Protein AF-A0A643CXE5-F1 (afdb_monomer_lite)

Structure (mmCIF, N/CA/C/O backbone):
data_AF-A0A643CXE5-F1
#
_entry.id   AF-A0A643CXE5-F1
#
loop_
_atom_site.group_PDB
_atom_site.id
_atom_site.type_symbol
_atom_site.label_atom_id
_atom_site.label_alt_id
_atom_site.label_comp_id
_atom_site.label_asym_id
_atom_site.label_entity_id
_atom_site.label_seq_id
_atom_site.pdbx_PDB_ins_code
_atom_site.Cartn_x
_atom_site.Cartn_y
_atom_site.Cartn_z
_atom_site.occupancy
_atom_site.B_iso_or_equiv
_atom_site.auth_seq_id
_atom_site.auth_comp_id
_atom_site.auth_asym_id
_atom_site.auth_atom_id
_atom_site.pdbx_PDB_model_num
ATOM 1 N N . MET A 1 1 ? -1.180 -10.061 6.271 1.00 93.94 1 MET A N 1
ATOM 2 C CA . MET A 1 1 ? -0.755 -9.072 5.258 1.00 93.94 1 MET A CA 1
ATOM 3 C C . MET A 1 1 ? -1.050 -9.660 3.895 1.00 93.94 1 MET A C 1
ATOM 5 O O . MET A 1 1 ? -0.757 -10.832 3.702 1.00 93.94 1 MET A O 1
ATOM 9 N N . GLY A 1 2 ? -1.660 -8.886 3.005 1.00 96.44 2 GLY A N 1
ATOM 10 C CA . GLY A 1 2 ? -1.848 -9.240 1.601 1.00 96.44 2 GLY A CA 1
ATOM 11 C C . GLY A 1 2 ? -1.210 -8.179 0.710 1.00 96.44 2 GLY A C 1
ATOM 12 O O . GLY A 1 2 ? -1.144 -7.013 1.098 1.00 96.44 2 GLY A O 1
ATOM 13 N N . HIS A 1 3 ? -0.755 -8.594 -0.467 1.00 95.06 3 HIS A N 1
ATOM 14 C CA . HIS A 1 3 ? -0.225 -7.722 -1.512 1.00 95.06 3 HIS A CA 1
ATOM 15 C C . HIS A 1 3 ? -0.962 -8.002 -2.823 1.00 95.06 3 HIS A C 1
ATOM 17 O O . HIS A 1 3 ? -1.244 -9.172 -3.114 1.00 95.06 3 HIS A O 1
ATOM 23 N N . SER A 1 4 ? -1.271 -6.957 -3.595 1.00 93.00 4 SER A N 1
ATOM 24 C CA . SER A 1 4 ? -1.989 -7.065 -4.870 1.00 93.00 4 SER A CA 1
ATOM 25 C C . SER A 1 4 ? -3.253 -7.931 -4.727 1.00 93.00 4 SER A C 1
ATOM 27 O O . SER A 1 4 ? -3.995 -7.768 -3.763 1.00 93.00 4 SER A O 1
ATOM 29 N N . GLN A 1 5 ? -3.520 -8.898 -5.609 1.00 92.88 5 GLN A N 1
ATOM 30 C CA . GLN A 1 5 ? -4.697 -9.779 -5.514 1.00 92.88 5 GLN A CA 1
ATOM 31 C C . GLN A 1 5 ? -4.807 -10.537 -4.172 1.00 92.88 5 GLN A C 1
ATOM 33 O O . GLN A 1 5 ? -5.913 -10.848 -3.723 1.00 92.88 5 GLN A O 1
ATOM 38 N N . GLY A 1 6 ? -3.692 -10.775 -3.474 1.00 97.00 6 GLY A N 1
ATOM 39 C CA . GLY A 1 6 ? -3.697 -11.372 -2.138 1.00 97.00 6 GLY A CA 1
ATOM 40 C C . GLY A 1 6 ? -4.454 -10.539 -1.094 1.00 97.00 6 GLY A C 1
ATOM 41 O O . GLY A 1 6 ? -4.900 -11.085 -0.085 1.00 97.00 6 GLY A O 1
ATOM 42 N N . THR A 1 7 ? -4.659 -9.237 -1.325 1.00 98.06 7 THR A N 1
ATOM 43 C CA . THR A 1 7 ? -5.509 -8.398 -0.467 1.00 98.06 7 THR A CA 1
ATOM 44 C C . THR A 1 7 ? -6.979 -8.799 -0.551 1.00 98.06 7 THR A C 1
ATOM 46 O O . THR A 1 7 ? -7.654 -8.817 0.477 1.00 98.06 7 THR A O 1
ATOM 49 N N . LEU A 1 8 ? -7.466 -9.186 -1.735 1.00 97.31 8 LEU A N 1
ATOM 50 C CA . LEU A 1 8 ? -8.841 -9.653 -1.934 1.00 97.31 8 LEU A CA 1
ATOM 51 C C . LEU A 1 8 ? -9.072 -10.970 -1.196 1.00 97.31 8 LEU A C 1
ATOM 53 O O . LEU A 1 8 ? -10.083 -11.125 -0.517 1.00 97.31 8 LEU A O 1
ATOM 57 N N . ILE A 1 9 ? -8.098 -11.883 -1.260 1.00 98.06 9 ILE A N 1
ATOM 58 C CA . ILE A 1 9 ? -8.121 -13.144 -0.508 1.00 98.06 9 ILE A CA 1
ATOM 59 C C . ILE A 1 9 ? -8.147 -12.861 0.998 1.00 98.06 9 ILE A C 1
ATOM 61 O O . ILE A 1 9 ? -8.932 -13.462 1.729 1.00 98.06 9 ILE A O 1
ATOM 65 N N . ALA A 1 10 ? -7.328 -11.919 1.473 1.00 98.12 10 ALA A N 1
ATOM 66 C CA . ALA A 1 10 ? -7.279 -11.569 2.888 1.00 98.12 10 ALA A CA 1
ATOM 67 C C . ALA A 1 10 ? -8.594 -10.942 3.391 1.00 98.12 10 ALA A C 1
ATOM 69 O O . ALA A 1 10 ? -9.028 -11.268 4.497 1.00 98.12 10 ALA A O 1
ATOM 70 N N . LEU A 1 11 ? -9.237 -10.091 2.580 1.00 98.31 11 LEU A N 1
ATOM 71 C CA . LEU A 1 11 ? -10.559 -9.516 2.857 1.00 98.31 11 LEU A CA 1
ATOM 72 C C . LEU A 1 11 ? -11.654 -10.591 2.860 1.00 98.31 11 LEU A C 1
ATOM 74 O O . LEU A 1 11 ? -12.435 -10.662 3.808 1.00 98.31 11 LEU A O 1
ATOM 78 N N . LEU A 1 12 ? -11.670 -11.472 1.854 1.00 97.94 12 LEU A N 1
ATOM 79 C CA . LEU A 1 12 ? -12.605 -12.597 1.778 1.00 97.94 12 LEU A CA 1
ATOM 80 C C . LEU A 1 12 ? -12.474 -13.517 2.996 1.00 97.94 12 LEU A C 1
ATOM 82 O O . LEU A 1 12 ? -13.480 -13.923 3.568 1.00 97.94 12 LEU A O 1
ATOM 86 N N . ALA A 1 13 ? -11.248 -13.805 3.436 1.00 98.19 13 ALA A N 1
ATOM 87 C CA . ALA A 1 13 ? -11.020 -14.601 4.636 1.00 98.19 13 ALA A CA 1
ATOM 88 C C . ALA A 1 13 ? -11.674 -13.975 5.880 1.00 98.19 13 ALA A C 1
ATOM 90 O O . ALA A 1 13 ? -12.228 -14.711 6.692 1.00 98.19 13 ALA A O 1
ATOM 91 N N . GLN A 1 14 ? -11.678 -12.641 6.015 1.00 97.75 14 GLN A N 1
ATOM 92 C CA . GLN A 1 14 ? -12.370 -11.981 7.130 1.00 97.75 14 GLN A CA 1
ATOM 93 C C . GLN A 1 14 ? -13.886 -12.131 7.011 1.00 97.75 14 GLN A C 1
ATOM 95 O O . GLN A 1 14 ? -14.535 -12.486 7.987 1.00 97.75 14 GLN A O 1
ATOM 100 N N . ALA A 1 15 ? -14.444 -11.945 5.812 1.00 97.31 15 ALA A N 1
ATOM 101 C CA . ALA A 1 15 ? -15.873 -12.142 5.579 1.00 97.31 15 ALA A CA 1
ATOM 102 C C . ALA A 1 15 ? -16.322 -13.583 5.902 1.00 97.31 15 ALA A C 1
ATOM 104 O O . ALA A 1 15 ? -17.362 -13.779 6.523 1.00 97.31 15 ALA A O 1
ATOM 105 N N . LEU A 1 16 ? -15.512 -14.592 5.561 1.00 98.19 16 LEU A N 1
ATOM 106 C CA . LEU A 1 16 ? -15.782 -15.993 5.909 1.00 98.19 16 LEU A CA 1
ATOM 107 C C . LEU A 1 16 ? -15.700 -16.262 7.419 1.00 98.19 16 LEU A C 1
ATOM 109 O O . LEU A 1 16 ? -16.435 -17.104 7.930 1.00 98.19 16 LEU A O 1
ATOM 113 N N . LEU A 1 17 ? -14.800 -15.584 8.138 1.00 96.88 17 LEU A N 1
ATOM 114 C CA . LEU A 1 17 ? -14.736 -15.669 9.599 1.00 96.88 17 LEU A CA 1
ATOM 115 C C . LEU A 1 17 ? -15.984 -15.041 10.225 1.00 96.88 17 LEU A C 1
ATOM 117 O O . LEU A 1 17 ? -16.596 -15.665 11.089 1.00 96.88 17 LEU A O 1
ATOM 121 N N . MET A 1 18 ? -16.409 -13.874 9.731 1.00 96.06 18 MET A N 1
ATOM 122 C CA . MET A 1 18 ? -17.643 -13.209 10.161 1.00 96.06 18 MET A CA 1
ATOM 123 C C . MET A 1 18 ? -18.872 -14.105 9.971 1.00 96.06 18 MET A C 1
ATOM 125 O O . MET A 1 18 ? -19.643 -14.275 10.910 1.00 96.06 18 MET A O 1
ATOM 129 N N . ASP A 1 19 ? -19.019 -14.722 8.795 1.00 96.94 19 ASP A N 1
ATOM 130 C CA . ASP A 1 19 ? -20.128 -15.636 8.476 1.00 96.94 19 ASP A CA 1
ATOM 131 C C . ASP A 1 19 ? -20.190 -16.838 9.435 1.00 96.94 19 ASP A C 1
ATOM 133 O O . ASP A 1 19 ? -21.256 -17.258 9.880 1.00 96.94 19 ASP A O 1
ATOM 137 N N . LYS A 1 20 ? -19.024 -17.343 9.854 1.00 97.31 20 LYS A N 1
ATOM 138 C CA . LYS A 1 20 ? -18.911 -18.449 10.817 1.00 97.31 20 LYS A CA 1
ATOM 139 C C . LYS A 1 20 ? -19.010 -18.017 12.284 1.00 97.31 20 LYS A C 1
ATOM 141 O O . LYS A 1 20 ? -18.829 -18.861 13.163 1.00 97.31 20 LYS A O 1
ATOM 146 N N . GLY A 1 21 ? -19.213 -16.730 12.573 1.00 95.44 21 GLY A N 1
ATOM 147 C CA . GLY A 1 21 ? -19.137 -16.193 13.937 1.00 95.44 21 GLY A CA 1
ATOM 148 C C . GLY A 1 21 ? -17.756 -16.375 14.581 1.00 95.44 21 GLY A C 1
ATOM 149 O O . GLY A 1 21 ? -17.636 -16.449 15.803 1.00 95.44 21 GLY A O 1
ATOM 150 N N . GLN A 1 22 ? -16.711 -16.505 13.762 1.00 95.12 22 GLN A N 1
ATOM 151 C CA . GLN A 1 22 ? -15.330 -16.655 14.195 1.00 95.12 22 GLN A CA 1
ATOM 152 C C . GLN A 1 22 ? -14.631 -15.300 14.265 1.00 95.12 22 GLN A C 1
ATOM 154 O O . GLN A 1 22 ? -14.981 -14.333 13.592 1.00 95.12 22 GLN A O 1
ATOM 159 N N . ARG A 1 23 ? -13.596 -15.246 15.100 1.00 93.25 23 ARG A N 1
ATOM 160 C CA . ARG A 1 23 ? -12.779 -14.052 15.293 1.00 93.25 23 ARG A CA 1
ATOM 161 C C . ARG A 1 23 ? -12.028 -13.701 14.004 1.00 93.25 23 ARG A C 1
ATOM 163 O O . ARG A 1 23 ? -11.328 -14.553 13.459 1.00 93.25 23 ARG A O 1
ATOM 170 N N . CYS A 1 24 ? -12.114 -12.443 13.578 1.00 95.94 24 CYS A N 1
ATOM 171 C CA . CYS A 1 24 ? -11.266 -11.889 12.523 1.00 95.94 24 CYS A CA 1
ATOM 172 C C . CYS A 1 24 ? -9.790 -11.798 12.953 1.00 95.94 24 CYS A C 1
ATOM 174 O O . CYS A 1 24 ? -9.444 -11.913 14.131 1.00 95.94 24 CYS A O 1
ATOM 176 N N . ALA A 1 25 ? -8.905 -11.569 11.985 1.00 94.88 25 ALA A N 1
ATOM 177 C CA . ALA A 1 25 ? -7.508 -11.255 12.257 1.00 94.88 25 ALA A CA 1
ATOM 178 C C . ALA A 1 25 ? -7.388 -9.981 13.108 1.00 94.88 25 ALA A C 1
ATOM 180 O O . ALA A 1 25 ? -8.133 -9.030 12.906 1.00 94.88 25 ALA A O 1
ATOM 181 N N . ASP A 1 26 ? -6.402 -9.930 14.007 1.00 93.75 26 ASP A N 1
ATOM 182 C CA . ASP A 1 26 ? -6.210 -8.759 14.874 1.00 93.75 26 ASP A CA 1
ATOM 183 C C . ASP A 1 26 ? -5.669 -7.538 14.127 1.00 93.75 26 ASP A C 1
ATOM 185 O O . ASP A 1 26 ? -5.868 -6.405 14.553 1.00 93.75 26 ASP A O 1
ATOM 189 N N . THR A 1 27 ? -4.980 -7.751 13.011 1.00 96.25 27 THR A N 1
ATOM 190 C CA . THR A 1 27 ? -4.494 -6.680 12.144 1.00 96.25 27 THR A CA 1
ATOM 191 C C . THR A 1 27 ? -4.589 -7.133 10.703 1.00 96.25 27 THR A C 1
ATOM 193 O O . THR A 1 27 ? -4.143 -8.230 10.352 1.00 96.25 27 THR A O 1
ATOM 196 N N . LEU A 1 28 ? -5.084 -6.250 9.843 1.00 97.50 28 LEU A N 1
ATOM 197 C CA . LEU A 1 28 ? -5.046 -6.444 8.402 1.00 97.50 28 LEU A CA 1
ATOM 198 C C . LEU A 1 28 ? -4.136 -5.391 7.769 1.00 97.50 28 LEU A C 1
ATOM 200 O O . LEU A 1 28 ? -4.222 -4.210 8.079 1.00 97.50 28 LEU A O 1
ATOM 204 N N . ILE A 1 29 ? -3.245 -5.826 6.882 1.00 98.38 29 ILE A N 1
ATOM 205 C CA . ILE A 1 29 ? -2.363 -4.940 6.115 1.00 98.38 29 ILE A CA 1
ATOM 206 C C . ILE A 1 29 ? -2.577 -5.274 4.649 1.00 98.38 29 ILE A C 1
ATOM 208 O O . ILE A 1 29 ? -2.355 -6.423 4.253 1.00 98.38 29 ILE A O 1
ATOM 212 N N . LEU A 1 30 ? -3.024 -4.284 3.889 1.00 98.44 30 LEU A N 1
ATOM 213 C CA . LEU A 1 30 ? -3.306 -4.358 2.467 1.00 98.44 30 LEU A CA 1
ATOM 214 C C . LEU A 1 30 ? -2.282 -3.487 1.744 1.00 98.44 30 LEU A C 1
ATOM 216 O O . LEU A 1 30 ? -2.224 -2.282 1.980 1.00 98.44 30 LEU A O 1
ATOM 220 N N . VAL A 1 31 ? -1.467 -4.094 0.894 1.00 97.44 31 VAL A N 1
ATOM 221 C CA . VAL A 1 31 ? -0.459 -3.386 0.100 1.00 97.44 31 VAL A CA 1
ATOM 222 C C . VAL A 1 31 ? -0.867 -3.465 -1.361 1.00 97.44 31 VAL A C 1
ATOM 224 O O . VAL A 1 31 ? -1.178 -4.556 -1.840 1.00 97.44 31 VAL A O 1
ATOM 227 N N . ASP A 1 32 ? -0.930 -2.317 -2.032 1.00 94.56 32 ASP A N 1
ATOM 228 C CA . ASP A 1 32 ? -1.209 -2.218 -3.471 1.00 94.56 32 ASP A CA 1
ATOM 229 C C . ASP A 1 32 ? -2.487 -2.976 -3.887 1.00 94.56 32 ASP A C 1
ATOM 231 O O . ASP A 1 32 ? -2.566 -3.701 -4.875 1.00 94.56 32 ASP A O 1
ATOM 235 N N . SER A 1 33 ? -3.527 -2.827 -3.061 1.00 96.56 33 SER A N 1
ATOM 236 C CA . SER A 1 33 ? -4.799 -3.536 -3.204 1.00 96.56 33 SER A CA 1
ATOM 237 C C . SER A 1 33 ? -5.577 -3.131 -4.471 1.00 96.56 33 SER A C 1
ATOM 239 O O . SER A 1 33 ? -5.915 -1.952 -4.613 1.00 96.56 33 SER A O 1
ATOM 241 N N . PRO A 1 34 ? -6.006 -4.081 -5.328 1.00 95.44 34 PRO A N 1
ATOM 242 C CA . PRO A 1 34 ? -6.939 -3.806 -6.422 1.00 95.44 34 PRO A CA 1
ATOM 243 C C . PRO A 1 34 ? -8.381 -3.569 -5.956 1.00 95.44 34 PRO A C 1
ATOM 245 O O . PRO A 1 34 ? -9.239 -3.256 -6.773 1.00 95.44 34 PRO A O 1
ATOM 248 N N . TYR A 1 35 ? -8.681 -3.730 -4.663 1.00 96.31 35 TYR A N 1
ATOM 249 C CA . TYR A 1 35 ? -10.017 -3.460 -4.135 1.00 96.31 35 TYR A CA 1
ATOM 250 C C . TYR A 1 35 ? -10.407 -2.004 -4.390 1.00 96.31 35 TYR A C 1
ATOM 252 O O . TYR A 1 35 ? -9.625 -1.111 -4.073 1.00 96.31 35 TYR A O 1
ATOM 260 N N . SER A 1 36 ? -11.611 -1.749 -4.897 1.00 95.75 36 SER A N 1
ATOM 261 C CA . SER A 1 36 ? -12.099 -0.387 -5.119 1.00 95.75 36 SER A CA 1
ATOM 262 C C . SER A 1 36 ? -13.328 -0.073 -4.289 1.00 95.75 36 SER A C 1
ATOM 264 O O . SER A 1 36 ? -14.192 -0.919 -4.069 1.00 95.75 36 SER A O 1
ATOM 266 N N . VAL A 1 37 ? -13.411 1.179 -3.852 1.00 96.38 37 VAL A N 1
ATOM 267 C CA . VAL A 1 37 ? -14.565 1.743 -3.138 1.00 96.38 37 VAL A CA 1
ATOM 268 C C . VAL A 1 37 ? -15.403 2.658 -4.034 1.00 96.38 37 VAL A C 1
ATOM 270 O O . VAL A 1 37 ? -16.330 3.302 -3.552 1.00 96.38 37 VAL A O 1
ATOM 273 N N . LEU A 1 38 ? -15.049 2.778 -5.318 1.00 94.69 38 LEU A N 1
ATOM 274 C CA . LEU A 1 38 ? -15.671 3.730 -6.230 1.00 94.69 38 LEU A CA 1
ATOM 275 C C . LEU A 1 38 ? -16.866 3.092 -6.957 1.00 94.69 38 LEU A C 1
ATOM 277 O O . LEU A 1 38 ? -16.670 2.098 -7.655 1.00 94.69 38 LEU A O 1
ATOM 281 N N . PRO A 1 39 ? -18.063 3.709 -6.918 1.00 90.88 39 PRO A N 1
ATOM 282 C CA . PRO A 1 39 ? -19.269 3.144 -7.530 1.00 90.88 39 PRO A CA 1
ATOM 283 C C . PRO A 1 39 ? -19.131 2.821 -9.020 1.00 90.88 39 PRO A C 1
ATOM 285 O O . PRO A 1 39 ? -19.731 1.870 -9.501 1.00 90.88 39 PRO A O 1
ATOM 288 N N . LYS A 1 40 ? -18.322 3.600 -9.756 1.00 90.12 40 LYS A N 1
ATOM 289 C CA . LYS A 1 40 ? -18.108 3.431 -11.203 1.00 90.12 40 LYS A CA 1
ATOM 290 C C . LYS A 1 40 ? -17.600 2.029 -11.570 1.00 90.12 40 LYS A C 1
ATOM 292 O O . LYS A 1 40 ? -17.934 1.537 -12.640 1.00 90.12 40 LYS A O 1
ATOM 297 N N . VAL A 1 41 ? -16.768 1.434 -10.716 1.00 89.56 41 VAL A N 1
ATOM 298 C CA . VAL A 1 41 ? -16.099 0.140 -10.954 1.00 89.56 41 VAL A CA 1
ATOM 299 C C . VAL A 1 41 ? -16.634 -0.966 -10.043 1.00 89.56 41 VAL A C 1
ATOM 301 O O . VAL A 1 41 ? -16.234 -2.123 -10.148 1.00 89.56 41 VAL A O 1
ATOM 304 N N . THR A 1 42 ? -17.554 -0.627 -9.138 1.00 88.62 42 THR A N 1
ATOM 305 C CA . THR A 1 42 ? -18.285 -1.605 -8.338 1.00 88.62 42 THR A CA 1
ATOM 306 C C . THR A 1 42 ? -19.234 -2.392 -9.253 1.00 88.62 42 THR A C 1
ATOM 308 O O . THR A 1 42 ? -20.003 -1.779 -9.996 1.00 88.62 42 THR A O 1
ATOM 311 N N . PRO A 1 43 ? -19.223 -3.740 -9.214 1.00 89.50 43 PRO A N 1
ATOM 312 C CA . PRO A 1 43 ? -20.173 -4.540 -9.979 1.00 89.50 43 PRO A CA 1
ATOM 313 C C . PRO A 1 43 ? -21.626 -4.178 -9.651 1.00 89.50 43 PRO A C 1
ATOM 315 O O . PRO A 1 43 ? -21.952 -3.821 -8.518 1.00 89.50 43 PRO A O 1
ATOM 318 N N . LYS A 1 44 ? -22.512 -4.288 -10.645 1.00 89.25 44 LYS A N 1
ATOM 319 C CA . LYS A 1 44 ? -23.939 -3.988 -10.479 1.00 89.25 44 LYS A CA 1
ATOM 320 C C . LYS A 1 44 ? -24.532 -4.806 -9.327 1.00 89.25 44 LYS A C 1
ATOM 322 O O . LYS A 1 44 ? -24.284 -6.001 -9.255 1.00 89.25 44 LYS A O 1
ATOM 327 N N . ASP A 1 45 ? -25.329 -4.165 -8.475 1.00 91.06 45 ASP A N 1
ATOM 328 C CA . ASP A 1 45 ? -25.982 -4.769 -7.301 1.00 91.06 45 ASP A CA 1
ATOM 329 C C . ASP A 1 45 ? -25.014 -5.164 -6.161 1.00 91.06 45 ASP A C 1
ATOM 331 O O . ASP A 1 45 ? -25.415 -5.814 -5.197 1.00 91.06 45 ASP A O 1
ATOM 335 N N . HIS A 1 46 ? -23.752 -4.721 -6.223 1.00 93.06 46 HIS A N 1
ATOM 336 C CA . HIS A 1 46 ? -22.785 -4.838 -5.131 1.00 93.06 46 HIS A CA 1
ATOM 337 C C . HIS A 1 46 ? -22.513 -3.485 -4.462 1.00 93.06 46 HIS A C 1
ATOM 339 O O . HIS A 1 46 ? -22.678 -2.421 -5.054 1.00 93.06 46 HIS A O 1
ATOM 345 N N . ASP A 1 47 ? -22.025 -3.537 -3.221 1.00 95.56 47 ASP A N 1
ATOM 346 C CA . ASP A 1 47 ? -21.575 -2.362 -2.476 1.00 95.56 47 ASP A CA 1
ATOM 347 C C . ASP A 1 47 ? -20.214 -2.638 -1.829 1.00 95.56 47 ASP A C 1
ATOM 349 O O . ASP A 1 47 ? -20.108 -3.135 -0.702 1.00 95.56 47 ASP A O 1
ATOM 353 N N . THR A 1 48 ? -19.144 -2.352 -2.572 1.00 96.56 48 THR A N 1
ATOM 354 C CA . THR A 1 48 ? -17.774 -2.585 -2.100 1.00 96.56 48 THR A CA 1
ATOM 355 C C . THR A 1 48 ? -17.393 -1.647 -0.954 1.00 96.56 48 THR A C 1
ATOM 357 O O . THR A 1 48 ? -16.694 -2.055 -0.031 1.00 96.56 48 THR A O 1
ATOM 360 N N . LEU A 1 49 ? -17.900 -0.412 -0.923 1.00 98.12 49 LEU A N 1
ATOM 361 C CA . LEU A 1 49 ? -17.639 0.478 0.209 1.00 98.12 49 LEU A CA 1
ATOM 362 C C . LEU A 1 49 ? -18.274 -0.062 1.499 1.00 98.12 49 LEU A C 1
ATOM 364 O O . LEU A 1 49 ? -17.582 -0.178 2.511 1.00 98.12 49 LEU A O 1
ATOM 368 N N . ALA A 1 50 ? -19.557 -0.437 1.468 1.00 97.94 50 ALA A N 1
ATOM 369 C CA . ALA A 1 50 ? -20.216 -1.006 2.645 1.00 97.94 50 ALA A CA 1
ATOM 370 C C . ALA A 1 50 ? -19.581 -2.335 3.073 1.00 97.94 50 ALA A C 1
ATOM 372 O O . ALA A 1 50 ? -19.390 -2.568 4.265 1.00 97.94 50 ALA A O 1
ATOM 373 N N . THR A 1 51 ? -19.186 -3.174 2.110 1.00 97.94 51 THR A N 1
ATOM 374 C CA . THR A 1 51 ? -18.475 -4.429 2.390 1.00 97.94 51 THR A CA 1
ATOM 375 C C . THR A 1 51 ? -17.156 -4.168 3.120 1.00 97.94 51 THR A C 1
ATOM 377 O O . THR A 1 51 ? -16.884 -4.798 4.143 1.00 97.94 51 THR A O 1
ATOM 380 N N . LEU A 1 52 ? -16.347 -3.214 2.644 1.00 98.50 52 LEU A N 1
ATOM 381 C CA . LEU A 1 52 ? -15.094 -2.848 3.303 1.00 98.50 52 LEU A CA 1
ATOM 382 C C . LEU A 1 52 ? -15.337 -2.295 4.711 1.00 98.50 52 LEU A C 1
ATOM 384 O O . LEU A 1 52 ? -14.644 -2.700 5.640 1.00 98.50 52 LEU A O 1
ATOM 388 N N . ILE A 1 53 ? -16.332 -1.420 4.886 1.00 98.56 53 ILE A N 1
ATOM 389 C CA . ILE A 1 53 ? -16.722 -0.885 6.200 1.00 98.56 53 ILE A CA 1
ATOM 390 C C . ILE A 1 53 ? -17.105 -2.020 7.160 1.00 98.56 53 ILE A C 1
ATOM 392 O O . ILE A 1 53 ? -16.634 -2.034 8.296 1.00 98.56 53 ILE A O 1
ATOM 396 N N . GLY A 1 54 ? -17.904 -2.989 6.704 1.00 98.19 54 GLY A N 1
ATOM 397 C CA . GLY A 1 54 ? -18.309 -4.146 7.506 1.00 98.19 54 GLY A CA 1
ATOM 398 C C . GLY A 1 54 ? -17.121 -5.004 7.945 1.00 98.19 54 GLY A C 1
ATOM 399 O O . GLY A 1 54 ? -17.004 -5.335 9.124 1.00 98.19 54 GLY A O 1
ATOM 400 N N . ILE A 1 55 ? -16.197 -5.299 7.025 1.00 98.06 55 ILE A N 1
ATOM 401 C CA . ILE A 1 55 ? -14.978 -6.061 7.335 1.00 98.06 55 ILE A CA 1
ATOM 402 C C . ILE A 1 55 ? -14.090 -5.301 8.322 1.00 98.06 55 ILE A C 1
ATOM 404 O O . ILE A 1 55 ? -13.625 -5.883 9.302 1.00 98.06 55 ILE A O 1
ATOM 408 N N . VAL A 1 56 ? -13.851 -4.008 8.085 1.00 98.31 56 VAL A N 1
ATOM 409 C CA . VAL A 1 56 ? -13.039 -3.173 8.978 1.00 98.31 56 VAL A CA 1
ATOM 410 C C . VAL A 1 56 ? -13.663 -3.143 10.365 1.00 98.31 56 VAL A C 1
ATOM 412 O O . VAL A 1 56 ? -12.968 -3.427 11.331 1.00 98.31 56 VAL A O 1
ATOM 415 N N . SER A 1 57 ? -14.970 -2.901 10.464 1.00 97.81 57 SER A N 1
ATOM 416 C CA . SER A 1 57 ? -15.678 -2.915 11.743 1.00 97.81 57 SER A CA 1
ATOM 417 C C . SER A 1 57 ? -15.505 -4.248 12.475 1.00 97.81 57 SER A C 1
ATOM 419 O O . SER A 1 57 ? -15.168 -4.241 13.654 1.00 97.81 57 SER A O 1
ATOM 421 N N . ALA A 1 58 ? -15.650 -5.387 11.793 1.00 96.44 58 ALA A N 1
ATOM 422 C CA . ALA A 1 58 ? -15.473 -6.697 12.418 1.00 96.44 58 ALA A CA 1
ATOM 423 C C . ALA A 1 58 ? -14.034 -6.947 12.904 1.00 96.44 58 ALA A C 1
ATOM 425 O O . ALA A 1 58 ? -13.830 -7.522 13.972 1.00 96.44 58 ALA A O 1
ATOM 426 N N . VAL A 1 59 ? -13.034 -6.502 12.139 1.00 96.50 59 VAL A N 1
ATOM 427 C CA . VAL A 1 59 ? -11.612 -6.609 12.506 1.00 96.50 59 VAL A CA 1
ATOM 428 C C . VAL A 1 59 ? -11.278 -5.738 13.721 1.00 96.50 59 VAL A C 1
ATOM 430 O O . VAL A 1 59 ? -10.504 -6.149 14.585 1.00 96.50 59 VAL A O 1
ATOM 433 N N . THR A 1 60 ? -11.840 -4.532 13.805 1.00 96.56 60 THR A N 1
ATOM 434 C CA . THR A 1 60 ? -11.398 -3.523 14.777 1.00 96.56 60 THR A CA 1
ATOM 435 C C . THR A 1 60 ? -12.269 -3.407 16.023 1.00 96.56 60 THR A C 1
ATOM 437 O O . THR A 1 60 ? -11.792 -2.907 17.038 1.00 96.56 60 THR A O 1
ATOM 440 N N . GLN A 1 61 ? -13.510 -3.904 16.003 1.00 93.50 61 GLN A N 1
ATOM 441 C CA . GLN A 1 61 ? -14.450 -3.761 17.122 1.00 93.50 61 GLN A CA 1
ATOM 442 C C . GLN A 1 61 ? -14.029 -4.539 18.377 1.00 93.50 61 GLN A C 1
ATOM 444 O O . GLN A 1 61 ? -14.341 -4.114 19.488 1.00 93.50 61 GLN A O 1
ATOM 449 N N . THR A 1 62 ? -13.319 -5.665 18.229 1.00 89.62 62 THR A N 1
ATOM 450 C CA . THR A 1 62 ? -12.884 -6.505 19.365 1.00 89.62 62 THR A CA 1
ATOM 451 C C . THR A 1 62 ? -11.388 -6.866 19.312 1.00 89.62 62 THR A C 1
ATOM 453 O O . THR A 1 62 ? -11.019 -8.042 19.183 1.00 89.62 62 THR A O 1
ATOM 456 N N . PRO A 1 63 ? -10.483 -5.871 19.442 1.00 90.38 63 PRO A N 1
ATOM 457 C CA . PRO A 1 63 ? -9.038 -6.100 19.400 1.00 90.38 63 PRO A CA 1
ATOM 458 C C . PRO A 1 63 ? -8.607 -7.116 20.462 1.00 90.38 63 PRO A C 1
ATOM 460 O O . PRO A 1 63 ? -9.113 -7.101 21.587 1.00 90.38 63 PRO A O 1
ATOM 463 N N . HIS A 1 64 ? -7.678 -8.019 20.136 1.00 90.62 64 HIS A N 1
ATOM 464 C CA . HIS A 1 64 ? -7.256 -9.021 21.116 1.00 90.62 64 HIS A CA 1
ATOM 465 C C . HIS A 1 64 ? -6.484 -8.344 22.241 1.00 90.62 64 HIS A C 1
ATOM 467 O O . HIS A 1 64 ? -5.569 -7.573 21.984 1.00 90.62 64 HIS A O 1
ATOM 473 N N . ALA A 1 65 ? -6.800 -8.666 23.492 1.00 88.62 65 ALA A N 1
ATOM 474 C CA . ALA A 1 65 ? -6.044 -8.143 24.628 1.00 88.62 65 ALA A CA 1
ATOM 475 C C . ALA A 1 65 ? -4.840 -9.029 24.995 1.00 88.62 65 ALA A C 1
ATOM 477 O O . ALA A 1 65 ? -3.945 -8.586 25.717 1.00 88.62 65 ALA A O 1
ATOM 478 N N . GLN A 1 66 ? -4.807 -10.275 24.509 1.00 89.31 66 GLN A N 1
ATOM 479 C CA . GLN A 1 66 ? -3.848 -11.290 24.939 1.00 89.31 66 GLN A CA 1
ATOM 480 C C . GLN A 1 66 ? -2.838 -11.675 23.835 1.00 89.31 66 GLN A C 1
ATOM 482 O O . GLN A 1 66 ? -3.098 -11.493 22.649 1.00 89.31 66 GLN A O 1
ATOM 487 N N . PRO A 1 67 ? -1.654 -12.177 24.202 1.00 89.19 67 PRO A N 1
ATOM 488 C CA . PRO A 1 67 ? -1.033 -11.889 25.491 1.00 89.19 67 PRO A CA 1
ATOM 489 C C . PRO A 1 67 ? -0.872 -10.364 25.692 1.00 89.19 67 PRO A C 1
ATOM 491 O O . PRO A 1 67 ? -0.893 -9.607 24.711 1.00 89.19 67 PRO A O 1
ATOM 494 N N . PRO A 1 68 ? -0.741 -9.871 26.937 1.00 90.00 68 PRO A N 1
ATOM 495 C CA . PRO A 1 68 ? -0.361 -8.482 27.143 1.00 90.00 68 PRO A CA 1
ATOM 496 C C . PRO A 1 68 ? 1.005 -8.251 26.495 1.00 90.00 68 PRO A C 1
ATOM 498 O O . PRO A 1 68 ? 1.863 -9.136 26.508 1.00 90.00 68 PRO A O 1
ATOM 501 N N . LEU A 1 69 ? 1.240 -7.047 25.973 1.00 89.50 69 LEU A N 1
ATOM 502 C CA . LEU A 1 69 ? 2.510 -6.705 25.326 1.00 89.50 69 LEU A CA 1
ATOM 503 C C . LEU A 1 69 ? 3.723 -7.015 26.221 1.00 89.50 69 LEU A C 1
ATOM 505 O O . LEU A 1 69 ? 4.751 -7.471 25.732 1.00 89.50 69 LEU A O 1
ATOM 509 N N . SER A 1 70 ? 3.600 -6.862 27.543 1.00 87.81 70 SER A N 1
ATOM 510 C CA . SER A 1 70 ? 4.675 -7.167 28.500 1.00 87.81 70 SER A CA 1
ATOM 511 C C . SER A 1 70 ? 5.156 -8.616 28.442 1.00 87.81 70 SER A C 1
ATOM 513 O O . SER A 1 70 ? 6.339 -8.866 28.674 1.00 87.81 70 SER A O 1
ATOM 515 N N . ALA A 1 71 ? 4.278 -9.557 28.093 1.00 89.00 71 ALA A N 1
ATOM 516 C CA . ALA A 1 71 ? 4.623 -10.967 27.991 1.00 89.00 71 ALA A CA 1
ATOM 517 C C . ALA A 1 71 ? 5.470 -11.279 26.748 1.00 89.00 71 ALA A C 1
ATOM 519 O O . ALA A 1 71 ? 6.221 -12.248 26.773 1.00 89.00 71 ALA A O 1
ATOM 520 N N . LEU A 1 72 ? 5.426 -10.449 25.695 1.00 87.38 72 LEU A N 1
ATOM 521 C CA . LEU A 1 72 ? 6.137 -10.706 24.431 1.00 87.38 72 LEU A CA 1
ATOM 522 C C . LEU A 1 72 ? 7.670 -10.730 24.572 1.00 87.38 72 LEU A C 1
ATOM 524 O O . LEU A 1 72 ? 8.354 -11.276 23.705 1.00 87.38 72 LEU A O 1
ATOM 528 N N . ARG A 1 73 ? 8.205 -10.199 25.682 1.00 84.94 73 ARG A N 1
ATOM 529 C CA . ARG A 1 73 ? 9.637 -10.246 26.026 1.00 84.94 73 ARG A CA 1
ATOM 530 C C . ARG A 1 73 ? 10.116 -11.606 26.505 1.00 84.94 73 ARG A C 1
ATOM 532 O O . ARG A 1 73 ? 11.325 -11.828 26.545 1.00 84.94 73 ARG A O 1
ATOM 539 N N . ASP A 1 74 ? 9.207 -12.489 26.904 1.00 84.69 74 ASP A N 1
ATOM 540 C CA . ASP A 1 74 ? 9.588 -13.801 27.401 1.00 84.69 74 ASP A CA 1
ATOM 541 C C . ASP A 1 74 ? 10.194 -14.643 26.270 1.00 84.69 74 ASP A C 1
ATOM 543 O O . ASP A 1 74 ? 9.519 -15.053 25.322 1.00 84.69 74 ASP A O 1
ATOM 547 N N . ILE A 1 75 ? 11.493 -14.913 26.392 1.00 83.31 75 ILE A N 1
ATOM 548 C CA . ILE A 1 75 ? 12.267 -15.708 25.438 1.00 83.31 75 ILE A CA 1
ATOM 549 C C . ILE A 1 75 ? 11.751 -17.148 25.384 1.00 83.31 75 ILE A C 1
ATOM 551 O O . ILE A 1 75 ? 11.739 -17.740 24.307 1.00 83.31 75 ILE A O 1
ATOM 555 N N . LYS A 1 76 ? 11.294 -17.705 26.513 1.00 87.31 76 LYS A N 1
ATOM 556 C CA . LYS A 1 76 ? 10.824 -19.094 26.577 1.00 87.31 76 LYS A CA 1
ATOM 557 C C . LYS A 1 76 ? 9.507 -19.275 25.831 1.00 87.31 76 LYS A C 1
ATOM 559 O O . LYS A 1 76 ? 9.325 -20.291 25.171 1.00 87.31 76 LYS A O 1
ATOM 564 N N . THR A 1 77 ? 8.617 -18.287 25.921 1.00 85.94 77 THR A N 1
ATOM 565 C CA . THR A 1 77 ? 7.262 -18.380 25.359 1.00 85.94 77 THR A CA 1
ATOM 566 C C . THR A 1 77 ? 7.166 -17.800 23.943 1.00 85.94 77 THR A C 1
ATOM 568 O O . THR A 1 77 ? 6.544 -18.401 23.072 1.00 85.94 77 THR A O 1
ATOM 571 N N . TYR A 1 78 ? 7.797 -16.651 23.679 1.00 82.06 78 TYR A N 1
ATOM 572 C CA . TYR A 1 78 ? 7.639 -15.900 22.422 1.00 82.06 78 TYR A CA 1
ATOM 573 C C . TYR A 1 78 ? 8.934 -15.776 21.611 1.00 82.06 78 TYR A C 1
ATOM 575 O O . TYR A 1 78 ? 8.988 -15.010 20.646 1.00 82.06 78 TYR A O 1
ATOM 583 N N . GLY A 1 79 ? 9.984 -16.513 21.988 1.00 79.44 79 GLY A N 1
ATOM 584 C CA . GLY A 1 79 ? 11.241 -16.594 21.239 1.00 79.44 79 GLY A CA 1
ATOM 585 C C . GLY A 1 79 ? 12.022 -15.281 21.169 1.00 79.44 79 GLY A C 1
ATOM 586 O O . GLY A 1 79 ? 12.838 -15.112 20.270 1.00 79.44 79 GLY A O 1
ATOM 587 N N . GLY A 1 80 ? 11.745 -14.322 22.062 1.00 71.25 80 GLY A N 1
ATOM 588 C CA . GLY A 1 80 ? 12.411 -13.017 22.058 1.00 71.25 80 GLY A CA 1
ATOM 589 C C . GLY A 1 80 ? 12.095 -12.168 20.821 1.00 71.25 80 GLY A C 1
ATOM 590 O O . GLY A 1 80 ? 12.904 -11.322 20.445 1.00 71.25 80 GLY A O 1
ATOM 591 N N . ARG A 1 81 ? 10.932 -12.382 20.179 1.00 76.19 81 ARG A N 1
ATOM 592 C CA . ARG A 1 81 ? 10.479 -11.593 19.013 1.00 76.19 81 ARG A CA 1
ATOM 593 C C . ARG A 1 81 ? 10.515 -10.089 19.277 1.00 76.19 81 ARG A C 1
ATOM 595 O O . ARG A 1 81 ? 10.837 -9.318 18.377 1.00 76.19 81 ARG A O 1
ATOM 602 N N . SER A 1 82 ? 10.228 -9.672 20.509 1.00 80.12 82 SER A N 1
ATOM 603 C CA . SER A 1 82 ? 10.581 -8.336 20.975 1.00 80.12 82 SER A CA 1
ATOM 604 C C . SER A 1 82 ? 12.029 -8.334 21.474 1.00 80.12 82 SER A C 1
ATOM 606 O O . SER A 1 82 ? 12.352 -9.018 22.448 1.00 80.12 82 SER A O 1
ATOM 608 N N . GLY A 1 83 ? 12.899 -7.564 20.819 1.00 81.75 83 GLY A N 1
ATOM 609 C CA . GLY A 1 83 ? 14.314 -7.471 21.183 1.00 81.75 83 GLY A CA 1
ATOM 610 C C . GLY A 1 83 ? 14.557 -6.938 22.608 1.00 81.75 83 GLY A C 1
ATOM 611 O O . GLY A 1 83 ? 13.658 -6.394 23.250 1.00 81.75 83 GLY A O 1
ATOM 612 N N . PRO A 1 84 ? 15.797 -7.020 23.123 1.00 84.38 84 PRO A N 1
ATOM 613 C CA . PRO A 1 84 ? 16.105 -6.693 24.520 1.00 84.38 84 PRO A CA 1
ATOM 614 C C . PRO A 1 84 ? 15.836 -5.227 24.895 1.00 84.38 84 PRO A C 1
ATOM 616 O O . PRO A 1 84 ? 15.603 -4.937 26.068 1.00 84.38 84 PRO A O 1
ATOM 619 N N . ARG A 1 85 ? 15.830 -4.314 23.912 1.00 89.31 85 ARG A N 1
ATOM 620 C CA . ARG A 1 85 ? 15.539 -2.879 24.084 1.00 89.31 85 ARG A CA 1
ATOM 621 C C . ARG A 1 85 ? 14.090 -2.505 23.748 1.00 89.31 85 ARG A C 1
ATOM 623 O O . ARG A 1 85 ? 13.834 -1.404 23.270 1.00 89.31 85 ARG A O 1
ATOM 630 N N . TRP A 1 86 ? 13.163 -3.433 23.948 1.00 92.81 86 TRP A N 1
ATOM 631 C CA . TRP A 1 86 ? 11.737 -3.231 23.724 1.00 92.81 86 TRP A CA 1
ATOM 632 C C . TRP A 1 86 ? 10.951 -3.341 25.034 1.00 92.81 86 TRP A C 1
ATOM 634 O O . TRP A 1 86 ? 11.273 -4.155 25.903 1.00 92.81 86 TRP A O 1
ATOM 644 N N . SER A 1 87 ? 9.913 -2.525 25.170 1.00 91.62 87 SER A N 1
ATOM 645 C CA . SER A 1 87 ? 8.914 -2.557 26.231 1.00 91.62 87 SER A CA 1
ATOM 646 C C . SER A 1 87 ? 7.514 -2.360 25.628 1.00 91.62 87 SER A C 1
ATOM 648 O O . SER A 1 87 ? 7.392 -1.902 24.495 1.00 91.62 87 SER A O 1
ATOM 650 N N . PRO A 1 88 ? 6.445 -2.599 26.405 1.00 91.50 88 PRO A N 1
ATOM 651 C CA . PRO A 1 88 ? 5.070 -2.318 25.978 1.00 91.50 88 PRO A CA 1
ATOM 652 C C . PRO A 1 88 ? 4.775 -0.867 25.583 1.00 91.50 88 PRO A C 1
ATOM 654 O O . PRO A 1 88 ? 3.689 -0.592 25.086 1.00 91.50 88 PRO A O 1
ATOM 657 N N . THR A 1 89 ? 5.686 0.067 25.863 1.00 93.56 89 THR A N 1
ATOM 658 C CA . THR A 1 89 ? 5.496 1.501 25.615 1.00 93.56 89 THR A CA 1
ATOM 659 C C . THR A 1 89 ? 6.493 2.076 24.615 1.00 93.56 89 THR A C 1
ATOM 661 O O . THR A 1 89 ? 6.201 3.096 23.996 1.00 93.56 89 THR A O 1
ATOM 664 N N . GLN A 1 90 ? 7.657 1.448 24.424 1.00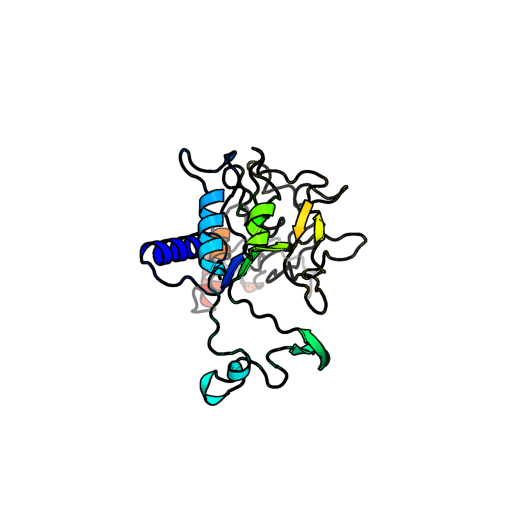 94.94 90 GLN A N 1
ATOM 665 C CA . GLN A 1 90 ? 8.695 1.943 23.522 1.00 94.94 90 GLN A CA 1
ATOM 666 C C . GLN A 1 90 ? 9.668 0.850 23.084 1.00 94.94 90 GLN A C 1
ATOM 668 O O . GLN A 1 90 ? 9.888 -0.141 23.774 1.00 94.94 90 GLN A O 1
ATOM 673 N N . GLY A 1 91 ? 10.324 1.081 21.955 1.00 93.06 91 GLY A N 1
ATOM 674 C CA . GLY A 1 91 ? 11.460 0.305 21.492 1.00 93.06 91 GLY A CA 1
ATOM 675 C C . GLY A 1 91 ? 12.651 1.194 21.166 1.00 93.06 91 GLY A C 1
ATOM 676 O O . GLY A 1 91 ? 12.536 2.410 21.019 1.00 93.06 91 GLY A O 1
ATOM 677 N N . SER A 1 92 ? 13.817 0.574 21.025 1.00 93.56 92 SER A N 1
ATOM 678 C CA . SER A 1 92 ? 15.011 1.232 20.508 1.00 93.56 92 SER A CA 1
ATOM 679 C C . SER A 1 92 ? 15.677 0.380 19.438 1.00 93.56 92 SER A C 1
ATOM 681 O O . SER A 1 92 ? 15.859 -0.827 19.616 1.00 93.56 92 SER A O 1
ATOM 683 N N . ARG A 1 93 ? 16.055 1.016 18.325 1.00 90.81 93 ARG A N 1
ATOM 684 C CA . ARG A 1 93 ? 16.763 0.372 17.211 1.00 90.81 93 ARG A CA 1
ATOM 685 C C . ARG A 1 93 ? 18.028 1.151 16.847 1.00 90.81 93 ARG A C 1
ATOM 687 O O . ARG A 1 93 ? 17.998 2.381 16.934 1.00 90.81 93 ARG A O 1
ATOM 694 N N . PRO A 1 94 ? 19.118 0.464 16.464 1.00 90.81 94 PRO A N 1
ATOM 695 C CA . PRO A 1 94 ? 20.300 1.127 15.938 1.00 90.81 94 PRO A CA 1
ATOM 696 C C . PRO A 1 94 ? 20.042 1.650 14.517 1.00 90.81 94 PRO A C 1
ATOM 698 O O . PRO A 1 94 ? 19.290 1.043 13.750 1.00 90.81 94 PRO A O 1
ATOM 701 N N . ASP A 1 95 ? 20.677 2.761 14.166 1.00 85.69 95 ASP A N 1
ATOM 702 C CA . ASP A 1 95 ? 20.871 3.186 12.783 1.00 85.69 95 ASP A CA 1
ATOM 703 C C . ASP A 1 95 ? 22.034 2.409 12.124 1.00 85.69 95 ASP A C 1
ATOM 705 O O . ASP A 1 95 ? 22.597 1.477 12.703 1.00 85.69 95 ASP A O 1
ATOM 709 N N . LYS A 1 96 ? 22.404 2.787 10.893 1.00 84.12 96 LYS A N 1
ATOM 710 C CA . LYS A 1 96 ? 23.485 2.132 10.132 1.00 84.12 96 LYS A CA 1
ATOM 711 C C . LYS A 1 96 ? 24.877 2.270 10.769 1.00 84.12 96 LYS A C 1
ATOM 713 O O . LYS A 1 96 ? 25.768 1.516 10.397 1.00 84.12 96 LYS A O 1
ATOM 718 N N . ILE A 1 97 ? 25.073 3.224 11.679 1.00 89.75 97 ILE A N 1
ATOM 719 C CA . ILE A 1 97 ? 26.362 3.544 12.314 1.00 89.75 97 ILE A CA 1
ATOM 720 C C . ILE A 1 97 ? 26.339 3.151 13.809 1.00 89.75 97 ILE A C 1
ATOM 722 O O . ILE A 1 97 ? 27.337 3.266 14.513 1.00 89.75 97 ILE A O 1
ATOM 726 N N . GLY A 1 98 ? 25.217 2.609 14.294 1.00 87.38 98 GLY A N 1
ATOM 727 C CA . GLY A 1 98 ? 25.060 2.078 15.644 1.00 87.38 98 GLY A CA 1
ATOM 728 C C . GLY A 1 98 ? 24.407 3.030 16.647 1.00 87.38 98 GLY A C 1
ATOM 729 O O . GLY A 1 98 ? 24.230 2.620 17.795 1.00 87.38 98 GLY A O 1
ATOM 730 N N . ASN A 1 99 ? 24.000 4.245 16.255 1.00 91.44 99 ASN A N 1
ATOM 731 C CA . ASN A 1 99 ? 23.291 5.150 17.166 1.00 91.44 99 ASN A CA 1
ATOM 732 C C . ASN A 1 99 ? 21.862 4.668 17.402 1.00 91.44 99 ASN A C 1
ATOM 734 O O . ASN A 1 99 ? 21.175 4.224 16.482 1.00 91.44 99 ASN A O 1
ATOM 738 N N . HIS A 1 100 ? 21.373 4.803 18.630 1.00 92.19 100 HIS A N 1
ATOM 739 C CA . HIS A 1 100 ? 20.047 4.323 19.001 1.00 92.19 100 HIS A CA 1
ATOM 740 C C . HIS A 1 100 ? 18.978 5.396 18.840 1.00 92.19 100 HIS A C 1
ATOM 742 O O . HIS A 1 100 ? 19.027 6.443 19.476 1.00 92.19 100 HIS A O 1
ATOM 748 N N . THR A 1 101 ? 17.947 5.083 18.057 1.00 93.69 101 THR A N 1
ATOM 749 C CA . THR A 1 101 ? 16.702 5.856 18.023 1.00 93.69 101 THR A CA 1
ATOM 750 C C . THR A 1 101 ? 15.661 5.175 18.901 1.00 93.69 101 THR A C 1
ATOM 752 O O . THR A 1 101 ? 15.371 3.989 18.710 1.00 93.69 101 THR A O 1
ATOM 755 N N . VAL A 1 102 ? 15.088 5.921 19.845 1.00 94.81 102 VAL A N 1
ATOM 756 C CA . VAL A 1 102 ? 13.932 5.492 20.646 1.00 94.81 102 VAL A CA 1
ATOM 757 C C . VAL A 1 102 ? 12.647 5.825 19.893 1.00 94.81 102 VAL A C 1
ATOM 759 O O . VAL A 1 102 ? 12.536 6.884 19.280 1.00 94.81 102 VAL A O 1
ATOM 762 N N . PHE A 1 103 ? 11.684 4.912 19.915 1.00 93.44 103 PHE A N 1
ATOM 763 C CA . PHE A 1 103 ? 10.388 5.080 19.268 1.00 93.44 103 PHE A CA 1
ATOM 764 C C . PHE A 1 103 ? 9.268 4.531 20.157 1.00 93.44 103 PHE A C 1
ATOM 766 O O . PHE A 1 103 ? 9.497 3.558 20.876 1.00 93.44 103 PHE A O 1
ATOM 773 N N . PRO A 1 104 ? 8.058 5.113 20.110 1.00 93.88 104 PRO A N 1
ATOM 774 C CA . PRO A 1 104 ? 6.915 4.576 20.838 1.00 93.88 104 PRO A CA 1
ATOM 775 C C . PRO A 1 104 ? 6.505 3.212 20.273 1.00 93.88 104 PRO A C 1
ATOM 777 O O . PRO A 1 104 ? 6.501 3.004 19.054 1.00 93.88 104 PRO A O 1
ATOM 780 N N . GLU A 1 105 ? 6.150 2.289 21.163 1.00 91.94 105 GLU A N 1
ATOM 781 C CA . GLU A 1 105 ? 5.588 0.997 20.777 1.00 91.94 105 GLU A CA 1
ATOM 782 C C . GLU A 1 105 ? 4.167 1.182 20.239 1.00 91.94 105 GLU A C 1
ATOM 784 O O . GLU A 1 105 ? 3.417 2.042 20.706 1.00 91.94 105 GLU A O 1
ATOM 789 N N . ARG A 1 106 ? 3.802 0.387 19.230 1.00 88.69 106 ARG A N 1
ATOM 790 C CA . ARG A 1 106 ? 2.499 0.456 18.575 1.00 88.69 106 ARG A CA 1
ATOM 791 C C . ARG A 1 106 ? 1.838 -0.909 18.601 1.00 88.69 106 ARG A C 1
ATOM 793 O O . ARG A 1 106 ? 2.152 -1.781 17.796 1.00 88.69 106 ARG A O 1
ATOM 800 N N . ASP A 1 107 ? 0.839 -1.032 19.468 1.00 90.81 107 ASP A N 1
ATOM 801 C CA . ASP A 1 107 ? -0.096 -2.142 19.388 1.00 90.81 107 ASP A CA 1
ATOM 802 C C . ASP A 1 107 ? -0.914 -2.018 18.098 1.00 90.81 107 ASP A C 1
ATOM 804 O O . ASP A 1 107 ? -1.679 -1.066 17.919 1.00 90.81 107 ASP A O 1
ATOM 808 N N . ASN A 1 108 ? -0.711 -2.949 17.170 1.00 92.56 108 ASN A N 1
ATOM 809 C CA . ASN A 1 108 ? -1.414 -2.948 15.890 1.00 92.56 108 ASN A CA 1
ATOM 810 C C . ASN A 1 108 ? -2.745 -3.707 15.946 1.00 92.56 108 ASN A C 1
ATOM 812 O O . ASN A 1 108 ? -3.469 -3.724 14.949 1.00 92.56 108 ASN A O 1
ATOM 816 N N . ARG A 1 109 ? -3.077 -4.340 17.078 1.00 94.56 109 ARG A N 1
ATOM 817 C CA . ARG A 1 109 ? -4.339 -5.067 17.236 1.00 94.56 109 ARG A CA 1
ATOM 818 C C . ARG A 1 109 ? -5.513 -4.098 17.098 1.00 94.56 109 ARG A C 1
ATOM 820 O O . ARG A 1 109 ? -5.481 -2.987 17.620 1.00 94.56 109 ARG A O 1
ATOM 827 N N . GLY A 1 110 ? -6.550 -4.528 16.389 1.00 95.62 110 GLY A N 1
ATOM 828 C CA . GLY A 1 110 ? -7.717 -3.713 16.081 1.00 95.62 110 GLY A CA 1
ATOM 829 C C . GLY A 1 110 ? -7.486 -2.672 14.992 1.00 95.62 110 GLY A C 1
ATOM 830 O O . GLY A 1 110 ? -8.118 -1.620 15.036 1.00 95.62 110 GLY A O 1
ATOM 831 N N . LYS A 1 111 ? -6.568 -2.915 14.047 1.00 97.31 111 LYS A N 1
ATOM 832 C CA . LYS A 1 111 ? -6.241 -1.942 12.995 1.00 97.31 111 LYS A CA 1
ATOM 833 C C . LYS A 1 111 ? -6.214 -2.561 11.609 1.00 97.31 111 LYS A C 1
ATOM 835 O O . LYS A 1 111 ? -5.737 -3.681 11.408 1.00 97.31 111 LYS A O 1
ATOM 840 N N . VAL A 1 112 ? -6.668 -1.783 10.634 1.00 98.38 112 VAL A N 1
ATOM 841 C CA . VAL A 1 112 ? -6.548 -2.102 9.211 1.00 98.38 112 VAL A CA 1
ATOM 842 C C . VAL A 1 112 ? -5.703 -1.030 8.544 1.00 98.38 112 VAL A C 1
ATOM 844 O O . VAL A 1 112 ? -6.008 0.151 8.656 1.00 98.38 112 VAL A O 1
ATOM 847 N N . TYR A 1 113 ? -4.650 -1.435 7.843 1.00 98.44 113 TYR A N 1
ATOM 848 C CA . TYR A 1 113 ? -3.766 -0.529 7.123 1.00 98.44 113 TYR A CA 1
ATOM 849 C C . TYR A 1 113 ? -3.858 -0.751 5.618 1.00 98.44 113 TYR A C 1
ATOM 851 O O . TYR A 1 113 ? -3.742 -1.885 5.152 1.00 98.44 113 TYR A O 1
ATOM 859 N N . VAL A 1 114 ? -3.961 0.339 4.865 1.00 98.25 114 VAL A N 1
ATOM 860 C CA . VAL A 1 114 ? -3.664 0.378 3.433 1.00 98.25 114 VAL A CA 1
ATOM 861 C C . VAL A 1 114 ? -2.335 1.086 3.210 1.00 98.25 114 VAL A C 1
ATOM 863 O O . VAL A 1 114 ? -2.131 2.229 3.613 1.00 98.25 114 VAL A O 1
ATOM 866 N N . TYR A 1 115 ? -1.425 0.400 2.542 1.00 97.38 115 TYR A N 1
ATOM 867 C CA . TYR A 1 115 ? -0.225 0.985 1.969 1.00 97.38 115 TYR A CA 1
ATOM 868 C C . TYR A 1 115 ? -0.500 1.120 0.480 1.00 97.38 115 TYR A C 1
ATOM 870 O O . TYR A 1 115 ? -0.755 0.112 -0.180 1.00 97.38 115 TYR A O 1
ATOM 878 N N . PHE A 1 116 ? -0.539 2.356 -0.009 1.00 96.44 116 PHE A N 1
ATOM 879 C CA . PHE A 1 116 ? -0.858 2.634 -1.403 1.00 96.44 116 PHE A CA 1
ATOM 880 C C . PHE A 1 116 ? 0.272 3.400 -2.077 1.00 96.44 116 PHE A C 1
ATOM 882 O O . PHE A 1 116 ? 0.941 4.233 -1.451 1.00 96.44 116 PHE A O 1
ATOM 889 N N . CYS A 1 117 ? 0.457 3.121 -3.362 1.00 92.94 117 CYS A N 1
ATOM 890 C CA . CYS A 1 117 ? 1.496 3.692 -4.184 1.00 92.94 117 CYS A CA 1
ATOM 891 C C . CYS A 1 117 ? 0.940 4.199 -5.524 1.00 92.94 117 CYS A C 1
ATOM 893 O O . CYS A 1 117 ? 0.588 3.402 -6.388 1.00 92.94 117 CYS A O 1
ATOM 895 N N . PRO A 1 118 ? 0.915 5.521 -5.762 1.00 89.00 118 PRO A N 1
ATOM 896 C CA . PRO A 1 118 ? 0.502 6.088 -7.047 1.00 89.00 118 PRO A CA 1
ATOM 897 C C . PRO A 1 118 ? 1.440 5.741 -8.209 1.00 89.00 118 PRO A C 1
ATOM 899 O O . PRO A 1 118 ? 1.073 5.931 -9.367 1.00 89.00 118 PRO A O 1
ATOM 902 N N . ASP A 1 119 ? 2.660 5.297 -7.894 1.00 83.38 119 ASP A N 1
ATOM 903 C CA . ASP A 1 119 ? 3.643 4.773 -8.842 1.00 83.38 119 ASP A CA 1
ATOM 904 C C . ASP A 1 119 ? 3.393 3.307 -9.208 1.00 83.38 119 ASP A C 1
ATOM 906 O O . ASP A 1 119 ? 3.829 2.874 -10.276 1.00 83.38 119 ASP A O 1
ATOM 910 N N . ASP A 1 120 ? 2.672 2.552 -8.374 1.00 78.00 120 ASP A N 1
ATOM 911 C CA . ASP A 1 120 ? 2.212 1.219 -8.743 1.00 78.00 120 ASP A CA 1
ATOM 912 C C . ASP A 1 120 ? 0.937 1.340 -9.578 1.00 78.00 120 ASP A C 1
ATOM 914 O O . ASP A 1 120 ? -0.172 1.567 -9.083 1.00 78.00 120 ASP A O 1
ATOM 918 N N . THR A 1 121 ? 1.114 1.197 -10.890 1.00 73.81 121 THR A N 1
ATOM 919 C CA . THR A 1 121 ? 0.018 1.287 -11.854 1.00 73.81 121 THR A CA 1
ATOM 920 C C . THR A 1 121 ? -0.637 -0.057 -12.167 1.00 73.81 121 THR A C 1
ATOM 922 O O . THR A 1 121 ? -1.586 -0.103 -12.952 1.00 73.81 121 THR A O 1
ATOM 925 N N . THR A 1 122 ? -0.206 -1.146 -11.523 1.00 72.88 122 THR A N 1
ATOM 926 C CA . THR A 1 122 ? -0.752 -2.496 -11.740 1.00 72.88 122 THR A CA 1
ATOM 927 C C . THR A 1 122 ? -2.258 -2.544 -11.486 1.00 72.88 122 THR A C 1
ATOM 929 O O . THR A 1 122 ? -2.992 -3.250 -12.175 1.00 72.88 122 THR A O 1
ATOM 932 N N . VAL A 1 123 ? -2.738 -1.746 -10.526 1.00 76.19 123 VAL A N 1
ATOM 933 C CA . VAL A 1 123 ? -4.157 -1.659 -10.149 1.00 76.19 123 VAL A CA 1
ATOM 934 C C . VAL A 1 123 ? -4.800 -0.311 -10.513 1.00 76.19 123 VAL A C 1
ATOM 936 O O . VAL A 1 123 ? -5.890 0.017 -10.038 1.00 76.19 123 VAL A O 1
ATOM 939 N N . ALA A 1 124 ? -4.151 0.447 -11.407 1.00 76.88 124 ALA A N 1
ATOM 940 C CA . ALA A 1 124 ? -4.594 1.756 -11.900 1.00 76.88 124 ALA A CA 1
ATOM 941 C C . ALA A 1 124 ? -5.570 1.689 -13.088 1.00 76.88 124 ALA A C 1
ATOM 943 O O . ALA A 1 124 ? -5.997 2.727 -13.597 1.00 76.88 124 ALA A O 1
ATOM 944 N N . LEU A 1 125 ? -5.894 0.481 -13.562 1.00 80.56 125 LEU A N 1
ATOM 945 C CA . LEU A 1 125 ? -6.789 0.273 -14.700 1.00 80.56 125 LEU A CA 1
ATOM 946 C C . LEU A 1 125 ? -8.132 0.985 -14.478 1.00 80.56 125 LEU A C 1
ATOM 948 O O . LEU A 1 125 ? -8.665 0.972 -13.368 1.00 80.56 125 LEU A O 1
ATOM 952 N N . ASP A 1 126 ? -8.690 1.579 -15.533 1.00 79.12 126 ASP A N 1
ATOM 953 C CA . ASP A 1 126 ? -9.921 2.379 -15.495 1.00 79.12 126 ASP A CA 1
ATOM 954 C C . ASP A 1 126 ? -11.125 1.620 -14.920 1.00 79.12 126 ASP A C 1
ATOM 956 O O . ASP A 1 126 ? -11.968 2.242 -14.263 1.00 79.12 126 ASP A O 1
ATOM 960 N N . ASP A 1 127 ? -11.155 0.300 -15.126 1.00 82.38 127 ASP A N 1
ATOM 961 C CA . ASP A 1 127 ? -12.185 -0.630 -14.648 1.00 82.38 127 ASP A CA 1
ATOM 962 C C . ASP A 1 127 ? -11.857 -1.256 -13.279 1.00 82.38 127 ASP A C 1
ATOM 964 O O . ASP A 1 127 ? -12.648 -2.027 -12.743 1.00 82.38 127 ASP A O 1
ATOM 968 N N . VAL A 1 128 ? -10.693 -0.938 -12.698 1.00 83.94 128 VAL A N 1
ATOM 969 C CA . VAL A 1 128 ? -10.272 -1.414 -11.369 1.00 83.94 128 VAL A CA 1
ATOM 970 C C . VAL A 1 128 ? -10.245 -0.262 -10.377 1.00 83.94 128 VAL A C 1
ATOM 972 O O . VAL A 1 128 ? -10.906 -0.335 -9.352 1.00 83.94 128 VAL A O 1
ATOM 975 N N . GLN A 1 129 ? -9.492 0.803 -10.662 1.00 89.38 129 GLN A N 1
ATOM 976 C CA . GLN A 1 129 ? -9.290 1.955 -9.775 1.00 89.38 129 GLN A CA 1
ATOM 977 C C . GLN A 1 129 ? -9.058 1.557 -8.310 1.00 89.38 129 GLN A C 1
ATOM 979 O O . GLN A 1 129 ? -9.792 1.968 -7.404 1.00 89.38 129 GLN A O 1
ATOM 984 N N . GLY A 1 130 ? -8.055 0.705 -8.092 1.00 93.81 130 GLY A N 1
ATOM 985 C CA . GLY A 1 130 ? -7.784 0.108 -6.792 1.00 93.81 130 GLY A CA 1
ATOM 986 C C . GLY A 1 130 ? -7.313 1.131 -5.759 1.00 93.81 130 GLY A C 1
ATOM 987 O O . GLY A 1 130 ? -6.529 2.038 -6.056 1.00 93.81 130 GLY A O 1
ATOM 988 N N . ILE A 1 131 ? -7.727 0.949 -4.504 1.00 96.50 131 ILE A N 1
ATOM 989 C CA . ILE A 1 131 ? -7.250 1.758 -3.369 1.00 96.50 131 ILE A CA 1
ATOM 990 C C . ILE A 1 131 ? -5.735 1.618 -3.152 1.00 96.50 131 ILE A C 1
ATOM 992 O O . ILE A 1 131 ? -5.142 2.456 -2.484 1.00 96.50 131 ILE A O 1
ATOM 996 N N . GLY A 1 132 ? -5.107 0.591 -3.730 1.00 95.25 132 GLY A N 1
ATOM 997 C CA . GLY A 1 132 ? -3.662 0.393 -3.784 1.00 95.25 132 GLY A CA 1
ATOM 998 C C . GLY A 1 132 ? -2.907 1.415 -4.626 1.00 95.25 132 GLY A C 1
ATOM 999 O O . GLY A 1 132 ? -1.790 1.754 -4.271 1.00 95.25 132 GLY A O 1
ATOM 1000 N N . THR A 1 133 ? -3.516 1.974 -5.672 1.00 92.31 133 THR A N 1
ATOM 1001 C CA . THR A 1 133 ? -2.909 3.078 -6.437 1.00 92.31 133 THR A CA 1
ATOM 1002 C C . THR A 1 133 ? -3.366 4.429 -5.890 1.00 92.31 133 THR A C 1
ATOM 1004 O O . THR A 1 133 ? -2.572 5.352 -5.716 1.00 92.31 133 THR A O 1
ATOM 1007 N N . TYR A 1 134 ? -4.667 4.569 -5.614 1.00 93.06 134 TYR A N 1
ATOM 1008 C CA . TYR A 1 134 ? -5.286 5.883 -5.400 1.00 93.06 134 TYR A CA 1
ATOM 1009 C C . TYR A 1 134 ? -5.545 6.243 -3.937 1.00 93.06 134 TYR A C 1
ATOM 1011 O O . TYR A 1 134 ? -6.001 7.359 -3.668 1.00 93.06 134 TYR A O 1
ATOM 1019 N N . GLY A 1 135 ? -5.323 5.324 -2.996 1.00 96.25 135 GLY A N 1
ATOM 1020 C CA . GLY A 1 135 ? -5.786 5.470 -1.617 1.00 96.25 135 GLY A CA 1
ATOM 1021 C C . GLY A 1 135 ? -7.313 5.588 -1.518 1.00 96.25 135 GLY A C 1
ATOM 1022 O O . GLY A 1 135 ? -8.037 5.635 -2.517 1.00 96.25 135 GLY A O 1
ATOM 1023 N N . VAL A 1 136 ? -7.826 5.674 -0.295 1.00 97.88 136 VAL A N 1
ATOM 1024 C CA . VAL A 1 136 ? -9.258 5.864 -0.042 1.00 97.88 136 VAL A CA 1
ATOM 1025 C C . VAL A 1 136 ? -9.570 7.366 0.022 1.00 97.88 136 VAL A C 1
ATOM 1027 O O . VAL A 1 136 ? -8.951 8.066 0.828 1.00 97.88 136 VAL A O 1
ATOM 1030 N N . PRO A 1 137 ? -10.488 7.896 -0.812 1.00 97.00 137 PRO A N 1
ATOM 1031 C CA . PRO A 1 137 ? -10.914 9.293 -0.725 1.00 97.00 137 PRO A CA 1
ATOM 1032 C C . PRO A 1 137 ? -11.772 9.539 0.525 1.00 97.00 137 PRO A C 1
ATOM 1034 O O . PRO A 1 137 ? -12.362 8.603 1.059 1.00 97.00 137 PRO A O 1
ATOM 1037 N N . ASP A 1 138 ? -11.905 10.794 0.958 1.00 97.75 138 ASP A N 1
ATOM 1038 C CA . ASP A 1 138 ? -12.767 11.158 2.098 1.00 97.75 138 ASP A CA 1
ATOM 1039 C C . ASP A 1 138 ? -14.226 10.756 1.870 1.00 97.75 138 ASP A C 1
ATOM 1041 O O . ASP A 1 138 ? -14.835 10.098 2.718 1.00 97.75 138 ASP A O 1
ATOM 1045 N N . ALA A 1 139 ? -14.735 11.046 0.674 1.00 97.56 139 ALA A N 1
ATOM 1046 C CA . ALA A 1 139 ? -16.020 10.586 0.174 1.00 97.56 139 ALA A CA 1
ATOM 1047 C C . ALA A 1 139 ? -15.883 10.032 -1.250 1.00 97.56 139 ALA A C 1
ATOM 1049 O O . ALA A 1 139 ? -14.979 10.406 -2.003 1.00 97.56 139 ALA A O 1
ATOM 1050 N N . THR A 1 140 ? -16.782 9.132 -1.629 1.00 95.75 140 THR A N 1
ATOM 1051 C CA . THR A 1 140 ? -16.915 8.663 -3.011 1.00 95.75 140 THR A CA 1
ATOM 1052 C C . THR A 1 140 ? -17.521 9.754 -3.910 1.00 95.75 140 THR A C 1
ATOM 1054 O O . THR A 1 140 ? -18.113 10.709 -3.405 1.00 95.75 140 THR A O 1
ATOM 1057 N N . PRO A 1 141 ? -17.406 9.643 -5.250 1.00 92.19 141 PRO A N 1
ATOM 1058 C CA . PRO A 1 141 ? -17.949 10.642 -6.179 1.00 92.19 141 PRO A CA 1
ATOM 1059 C C . PRO A 1 141 ? -19.464 10.890 -6.074 1.00 92.19 141 PRO A C 1
ATOM 1061 O O . PRO A 1 141 ? -19.926 11.967 -6.429 1.00 92.19 141 PRO A O 1
ATOM 1064 N N . ASP A 1 142 ? -20.229 9.914 -5.586 1.00 93.38 142 ASP A N 1
ATOM 1065 C CA . ASP A 1 142 ? -21.667 10.006 -5.290 1.00 93.38 142 ASP A CA 1
ATOM 1066 C C . ASP A 1 142 ? -21.968 10.552 -3.877 1.00 93.38 142 ASP A C 1
ATOM 1068 O O . ASP A 1 142 ? -23.123 10.598 -3.464 1.00 93.38 142 ASP A O 1
ATOM 1072 N N . GLY A 1 143 ? -20.948 10.991 -3.132 1.00 96.00 143 GLY A N 1
ATOM 1073 C CA . GLY A 1 143 ? -21.087 11.690 -1.852 1.00 96.00 143 GLY A CA 1
ATOM 1074 C C . GLY A 1 143 ? -21.141 10.795 -0.613 1.00 96.00 143 GLY A C 1
ATOM 1075 O O . GLY A 1 143 ? -21.356 11.304 0.489 1.00 96.00 143 GLY A O 1
ATOM 1076 N N . ARG A 1 144 ? -20.935 9.478 -0.741 1.00 97.25 144 ARG A N 1
ATOM 1077 C CA . ARG A 1 144 ? -20.932 8.574 0.420 1.00 97.25 144 ARG A CA 1
ATOM 1078 C C . ARG A 1 144 ? -19.629 8.737 1.212 1.00 97.25 144 ARG A C 1
ATOM 1080 O O . ARG A 1 144 ? -18.556 8.769 0.607 1.00 97.25 144 ARG A O 1
ATOM 1087 N N . PRO A 1 145 ? -19.674 8.802 2.553 1.00 98.00 145 PRO A N 1
ATOM 1088 C CA . PRO A 1 145 ? -18.466 8.914 3.364 1.00 98.00 145 PRO A CA 1
ATOM 1089 C C . PRO A 1 145 ? -17.637 7.627 3.263 1.00 98.00 145 PRO A C 1
ATOM 1091 O O . PRO A 1 145 ? -18.106 6.550 3.628 1.00 98.00 145 PRO A O 1
ATOM 1094 N N . ALA A 1 146 ? -16.398 7.745 2.786 1.00 98.12 146 ALA A N 1
ATOM 1095 C CA . ALA A 1 146 ? -15.461 6.638 2.626 1.00 98.12 146 ALA A CA 1
ATOM 1096 C C . ALA A 1 146 ? -14.378 6.694 3.708 1.00 98.12 146 ALA A C 1
ATOM 1098 O O . ALA A 1 146 ? -14.603 6.179 4.804 1.00 98.12 146 ALA A O 1
ATOM 1099 N N . MET A 1 147 ? -13.239 7.356 3.468 1.00 98.44 147 MET A N 1
ATOM 1100 C CA . MET A 1 147 ? -12.200 7.518 4.493 1.00 98.44 147 MET A CA 1
ATOM 1101 C C . MET A 1 147 ? -12.756 8.223 5.739 1.00 98.44 147 MET A C 1
ATOM 1103 O O . MET A 1 147 ? -12.384 7.861 6.853 1.00 98.44 147 MET A O 1
ATOM 1107 N N . THR A 1 148 ? -13.720 9.141 5.575 1.00 98.06 148 THR A N 1
ATOM 1108 C CA . THR A 1 148 ? -14.416 9.792 6.695 1.00 98.06 148 THR A CA 1
ATOM 1109 C C . THR A 1 148 ? -15.105 8.793 7.628 1.00 98.06 148 THR A C 1
ATOM 1111 O O . THR A 1 148 ? -15.054 8.977 8.843 1.00 98.06 148 THR A O 1
ATOM 1114 N N . ALA A 1 149 ? -15.708 7.728 7.090 1.00 98.19 149 ALA A N 1
ATOM 1115 C CA . ALA A 1 149 ? -16.308 6.663 7.892 1.00 98.19 149 ALA A CA 1
ATOM 1116 C C . ALA A 1 149 ? -15.232 5.710 8.436 1.00 98.19 149 ALA A C 1
ATOM 1118 O O . ALA A 1 149 ? -15.168 5.446 9.636 1.00 98.19 149 ALA A O 1
ATOM 1119 N N . LEU A 1 150 ? -14.341 5.242 7.560 1.00 98.56 150 LEU A N 1
ATOM 1120 C CA . LEU A 1 150 ? -13.333 4.228 7.861 1.00 98.56 150 LEU A CA 1
ATOM 1121 C C . LEU A 1 150 ? -12.338 4.667 8.948 1.00 98.56 150 LEU A C 1
ATOM 1123 O O . LEU A 1 150 ? -12.000 3.863 9.817 1.00 98.56 150 LEU A O 1
ATOM 1127 N N . GLN A 1 151 ? -11.906 5.933 8.964 1.00 97.44 151 GLN A N 1
ATOM 1128 C CA . GLN A 1 151 ? -10.950 6.425 9.967 1.00 97.44 151 GLN A CA 1
ATOM 1129 C C . GLN A 1 151 ? -11.465 6.285 11.407 1.00 97.44 151 GLN A C 1
ATOM 1131 O O . GLN A 1 151 ? -10.678 6.050 12.322 1.00 97.44 151 GLN A O 1
ATOM 1136 N N . SER A 1 152 ? -12.784 6.389 11.610 1.00 96.50 152 SER A N 1
ATOM 1137 C CA . SER A 1 152 ? -13.410 6.245 12.931 1.00 96.50 152 SER A CA 1
ATOM 1138 C C . SER A 1 152 ? -13.437 4.794 13.424 1.00 96.50 152 SER A C 1
ATOM 1140 O O . SER A 1 152 ? -13.631 4.545 14.610 1.00 96.50 152 SER A O 1
ATOM 11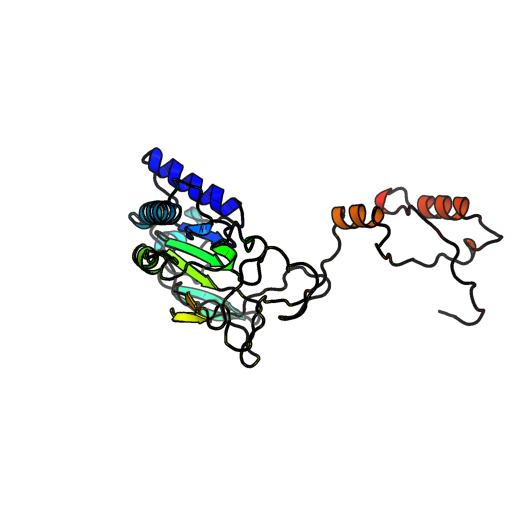42 N N . LEU A 1 153 ? -13.196 3.843 12.517 1.00 97.38 153 LEU A N 1
ATOM 1143 C CA . LEU A 1 153 ? -13.228 2.405 12.760 1.00 97.38 153 LEU A CA 1
ATOM 1144 C C . LEU A 1 153 ? -11.823 1.797 12.874 1.00 97.38 153 LEU A C 1
ATOM 1146 O O . LEU A 1 153 ? -11.696 0.586 12.784 1.00 97.38 153 LEU A O 1
ATOM 1150 N N . GLY A 1 154 ? -10.753 2.586 13.013 1.00 96.44 154 GLY A N 1
ATOM 1151 C CA . GLY A 1 154 ? -9.385 2.045 13.076 1.00 96.44 154 GLY A CA 1
ATOM 1152 C C . GLY A 1 154 ? -8.812 1.632 11.713 1.00 96.44 154 GLY A C 1
ATOM 1153 O O . GLY A 1 154 ? -7.949 0.752 11.634 1.00 96.44 154 GLY A O 1
ATOM 1154 N N . PHE A 1 155 ? -9.288 2.256 10.632 1.00 98.56 155 PHE A N 1
ATOM 1155 C CA . PHE A 1 155 ? -8.676 2.155 9.310 1.00 98.56 155 PHE A CA 1
ATOM 1156 C C . PHE A 1 155 ? -7.651 3.266 9.095 1.00 98.56 155 PHE A C 1
ATOM 1158 O O . PHE A 1 155 ? -7.920 4.446 9.336 1.00 98.56 155 PHE A O 1
ATOM 1165 N N . TYR A 1 156 ? -6.492 2.894 8.572 1.00 98.50 156 TYR A N 1
ATOM 1166 C CA . TYR A 1 156 ? -5.363 3.783 8.371 1.00 98.50 156 TYR A CA 1
ATOM 1167 C C . TYR A 1 156 ? -4.798 3.638 6.967 1.00 98.50 156 TYR A C 1
ATOM 1169 O O . TYR A 1 156 ? -4.759 2.534 6.428 1.00 98.50 156 TYR A O 1
ATOM 1177 N N . GLN A 1 157 ? -4.277 4.721 6.395 1.00 98.12 157 GLN A N 1
ATOM 1178 C CA . GLN A 1 157 ? -3.540 4.640 5.136 1.00 98.12 157 GLN A CA 1
ATOM 1179 C C . GLN A 1 157 ? -2.195 5.365 5.166 1.00 98.12 157 GLN A C 1
ATOM 1181 O O . GLN A 1 157 ? -2.017 6.357 5.877 1.00 98.12 157 GLN A O 1
ATOM 1186 N N . ARG A 1 158 ? -1.231 4.833 4.405 1.00 97.81 158 ARG A N 1
ATOM 1187 C CA . ARG A 1 158 ? 0.106 5.397 4.179 1.00 97.81 158 ARG A CA 1
ATOM 1188 C C . ARG A 1 158 ? 0.370 5.525 2.687 1.00 97.81 158 ARG A C 1
ATOM 1190 O O . ARG A 1 158 ? 0.142 4.575 1.944 1.00 97.81 158 ARG A O 1
ATOM 1197 N N . LEU A 1 159 ? 0.912 6.675 2.298 1.00 96.50 159 LEU A N 1
ATOM 1198 C CA . LEU A 1 159 ? 1.381 6.944 0.945 1.00 96.50 159 LEU A CA 1
ATOM 1199 C C . LEU A 1 159 ? 2.840 6.507 0.792 1.00 96.50 159 LEU A C 1
ATOM 1201 O O . LEU A 1 159 ? 3.686 6.908 1.590 1.00 96.50 159 LEU A O 1
ATOM 1205 N N . TRP A 1 160 ? 3.118 5.744 -0.258 1.00 95.00 160 TRP A N 1
ATOM 1206 C CA . TRP A 1 160 ? 4.455 5.480 -0.785 1.00 95.00 160 TRP A CA 1
ATOM 1207 C C . TRP A 1 160 ? 4.553 6.083 -2.179 1.00 95.00 160 TRP A C 1
ATOM 1209 O O . TRP A 1 160 ? 3.636 5.931 -2.977 1.00 95.00 160 TRP A O 1
ATOM 1219 N N . THR A 1 161 ? 5.635 6.789 -2.495 1.00 91.56 161 THR A N 1
ATOM 1220 C CA . THR A 1 161 ? 5.785 7.377 -3.829 1.00 91.56 161 THR A CA 1
ATOM 1221 C C . THR A 1 161 ? 7.238 7.669 -4.166 1.00 91.56 161 THR A C 1
ATOM 1223 O O . THR A 1 161 ? 8.037 7.950 -3.272 1.00 91.56 161 THR A O 1
ATOM 1226 N N . LYS A 1 162 ? 7.581 7.641 -5.461 1.00 88.38 162 LYS A N 1
ATOM 1227 C CA . LYS A 1 162 ? 8.891 8.106 -5.944 1.00 88.38 162 LYS A CA 1
ATOM 1228 C C . LYS A 1 162 ? 8.991 9.631 -5.984 1.00 88.38 162 LYS A C 1
ATOM 1230 O O . LYS A 1 162 ? 10.085 10.158 -6.176 1.00 88.38 162 LYS A O 1
ATOM 1235 N N . ARG A 1 163 ? 7.870 10.346 -5.835 1.00 87.50 163 ARG A N 1
ATOM 1236 C CA . ARG A 1 163 ? 7.815 11.808 -5.938 1.00 87.50 163 ARG A CA 1
ATOM 1237 C C . ARG A 1 163 ? 8.761 12.480 -4.941 1.00 87.50 163 ARG A C 1
ATOM 1239 O O . ARG A 1 163 ? 8.866 12.091 -3.777 1.00 87.50 163 ARG A O 1
ATOM 1246 N N . GLN A 1 164 ? 9.391 13.543 -5.427 1.00 89.69 164 GLN A N 1
ATOM 1247 C CA . GLN A 1 164 ? 10.200 14.465 -4.644 1.00 89.69 164 GLN A CA 1
ATOM 1248 C C . GLN A 1 164 ? 9.612 15.869 -4.755 1.00 89.69 164 GLN A C 1
ATOM 1250 O O . GLN A 1 164 ? 9.072 16.236 -5.802 1.00 89.69 164 GLN A O 1
ATOM 1255 N N . ARG A 1 165 ? 9.716 16.648 -3.681 1.00 90.38 165 ARG A N 1
ATOM 1256 C CA . ARG A 1 165 ? 9.261 18.038 -3.597 1.00 90.38 165 ARG A CA 1
ATOM 1257 C C . ARG A 1 165 ? 10.371 18.869 -2.991 1.00 90.38 165 ARG A C 1
ATOM 1259 O O . ARG A 1 165 ? 10.949 18.467 -1.989 1.00 90.38 165 ARG A O 1
ATOM 1266 N N . ASP A 1 166 ? 10.701 19.974 -3.650 1.00 88.75 166 ASP A N 1
ATOM 1267 C CA . ASP A 1 166 ? 11.822 20.841 -3.268 1.00 88.75 166 ASP A CA 1
ATOM 1268 C C . ASP A 1 166 ? 13.163 20.086 -3.144 1.00 88.75 166 ASP A C 1
ATOM 1270 O O . ASP A 1 166 ? 14.004 20.410 -2.314 1.00 88.75 166 ASP A O 1
ATOM 1274 N N . GLY A 1 167 ? 13.359 19.056 -3.978 1.00 87.44 167 GLY A N 1
ATOM 1275 C CA . GLY A 1 167 ? 14.550 18.194 -3.961 1.00 87.44 167 GLY A CA 1
ATOM 1276 C C . GLY A 1 167 ? 14.532 17.088 -2.899 1.00 87.44 167 GLY A C 1
ATOM 1277 O O . GLY A 1 167 ? 15.422 16.242 -2.897 1.00 87.44 167 GLY A O 1
ATOM 1278 N N . GLU A 1 168 ? 13.507 17.042 -2.046 1.00 92.06 168 GLU A N 1
ATOM 1279 C CA . GLU A 1 168 ? 13.406 16.099 -0.934 1.00 92.06 168 GLU A CA 1
ATOM 1280 C C . GLU A 1 168 ? 12.349 15.011 -1.188 1.00 92.06 168 GLU A C 1
ATOM 1282 O O . GLU A 1 168 ? 11.311 15.268 -1.810 1.00 92.06 168 GLU A O 1
ATOM 1287 N N . PRO A 1 169 ? 12.560 13.773 -0.710 1.00 93.00 169 PRO A N 1
ATOM 1288 C CA . PRO A 1 169 ? 11.575 12.707 -0.832 1.00 93.00 169 PRO A CA 1
ATOM 1289 C C . PRO A 1 169 ? 10.326 12.982 0.012 1.00 93.00 169 PRO A C 1
ATOM 1291 O O . PRO A 1 169 ? 10.398 13.474 1.141 1.00 93.00 169 PRO A O 1
ATOM 1294 N N . VAL A 1 170 ? 9.161 12.564 -0.489 1.00 94.50 170 VAL A N 1
ATOM 1295 C CA . VAL A 1 170 ? 7.943 12.524 0.331 1.00 94.50 170 VAL A CA 1
ATOM 1296 C C . VAL A 1 170 ? 8.092 11.419 1.385 1.00 94.50 170 VAL A C 1
ATOM 1298 O O . VAL A 1 170 ? 8.072 10.229 1.074 1.00 94.50 170 VAL A O 1
ATOM 1301 N N . LEU A 1 171 ? 8.280 11.816 2.647 1.00 96.75 171 LEU A N 1
ATOM 1302 C CA . LEU A 1 171 ? 8.577 10.890 3.744 1.00 96.75 171 LEU A CA 1
ATOM 1303 C C . LEU A 1 171 ? 7.355 10.071 4.183 1.00 96.75 171 LEU A C 1
ATOM 1305 O O . LEU A 1 171 ? 6.267 10.607 4.410 1.00 96.75 171 LEU A O 1
ATOM 1309 N N . VAL A 1 172 ? 7.577 8.781 4.433 1.00 97.00 172 VAL A N 1
ATOM 1310 C CA . VAL A 1 172 ? 6.609 7.876 5.057 1.00 97.00 172 VAL A CA 1
ATOM 1311 C C . VAL A 1 172 ? 6.662 8.034 6.573 1.00 97.00 172 VAL A C 1
ATOM 1313 O O . VAL A 1 172 ? 7.729 7.983 7.191 1.00 97.00 172 VAL A O 1
ATOM 1316 N N . GLY A 1 173 ? 5.489 8.157 7.197 1.00 95.81 173 GLY A N 1
ATOM 1317 C CA . GLY A 1 173 ? 5.373 8.205 8.655 1.00 95.81 173 GLY A CA 1
ATOM 1318 C C . GLY A 1 173 ? 5.487 9.595 9.265 1.00 95.81 173 GLY A C 1
ATOM 1319 O O . GLY A 1 173 ? 5.827 9.701 10.440 1.00 95.81 173 GLY A O 1
ATOM 1320 N N . LYS A 1 174 ? 5.193 10.651 8.501 1.00 96.38 174 LYS A N 1
ATOM 1321 C CA . LYS A 1 174 ? 4.908 11.974 9.072 1.00 96.38 174 LYS A CA 1
ATOM 1322 C C . LYS A 1 174 ? 3.695 11.907 10.015 1.00 96.38 174 LYS A C 1
ATOM 1324 O O . LYS A 1 174 ? 2.929 10.944 9.972 1.00 96.38 174 LYS A O 1
ATOM 1329 N N . SER A 1 175 ? 3.516 12.933 10.849 1.00 96.19 175 SER A N 1
ATOM 1330 C CA . SER A 1 175 ? 2.287 13.092 11.634 1.00 96.19 175 SER A CA 1
ATOM 1331 C C . SER A 1 175 ? 1.048 13.068 10.726 1.00 96.19 175 SER A C 1
ATOM 1333 O O . SER A 1 175 ? 1.147 13.554 9.594 1.00 96.19 175 SER A O 1
ATOM 1335 N N . PRO A 1 176 ? -0.090 12.525 11.204 1.00 97.56 176 PRO A N 1
ATOM 1336 C CA . PRO A 1 176 ? -1.332 12.475 10.444 1.00 97.56 176 PRO A CA 1
ATOM 1337 C C . PRO A 1 176 ? -1.705 13.816 9.813 1.00 97.56 176 PRO A C 1
ATOM 1339 O O . PRO A 1 176 ? -1.801 14.820 10.517 1.00 97.56 176 PRO A O 1
ATOM 1342 N N . GLN A 1 177 ? -1.900 13.830 8.496 1.00 97.38 177 GLN A N 1
ATOM 1343 C CA . GLN A 1 177 ? -2.232 15.032 7.728 1.00 97.38 177 GLN A CA 1
ATOM 1344 C C . GLN A 1 177 ? -2.758 14.671 6.330 1.00 97.38 177 GLN A C 1
ATOM 1346 O O . GLN A 1 177 ? -2.476 13.574 5.833 1.00 97.38 177 GLN A O 1
ATOM 1351 N N . PRO A 1 178 ? -3.493 15.576 5.665 1.00 97.38 178 PRO A N 1
ATOM 1352 C CA . PRO A 1 178 ? -3.703 15.495 4.227 1.00 97.38 178 PRO A CA 1
ATOM 1353 C C . PRO A 1 178 ? -2.367 15.519 3.479 1.00 97.38 178 PRO A C 1
ATOM 1355 O O . PRO A 1 178 ? -1.444 16.248 3.839 1.00 97.38 178 PRO A O 1
ATOM 1358 N N . GLU A 1 179 ? -2.265 14.711 2.432 1.00 96.19 179 GLU A N 1
ATOM 1359 C CA . GLU A 1 179 ? -1.089 14.628 1.578 1.00 96.19 179 GLU A CA 1
ATOM 1360 C C . GLU A 1 179 ? -1.508 14.663 0.115 1.00 96.19 179 GLU A C 1
ATOM 1362 O O . GLU A 1 179 ? -2.416 13.935 -0.302 1.00 96.19 179 GLU A O 1
ATOM 1367 N N . PHE A 1 180 ? -0.810 15.462 -0.690 1.00 94.31 180 PHE A N 1
ATOM 1368 C CA . PHE A 1 180 ? -1.008 15.436 -2.130 1.00 94.31 180 PHE A CA 1
ATOM 1369 C C . PHE A 1 180 ? -0.571 14.080 -2.684 1.00 94.31 180 PHE A C 1
ATOM 1371 O O . PHE A 1 180 ? 0.593 13.696 -2.569 1.00 94.31 180 PHE A O 1
ATOM 1378 N N . ILE A 1 181 ? -1.477 13.396 -3.379 1.00 91.25 181 ILE A N 1
ATOM 1379 C CA . ILE A 1 181 ? -1.108 12.286 -4.264 1.00 91.25 181 ILE A CA 1
ATOM 1380 C C . ILE A 1 181 ? -0.404 12.836 -5.510 1.00 91.25 181 ILE A C 1
ATOM 1382 O O . ILE A 1 181 ? 0.508 12.215 -6.062 1.00 91.25 181 ILE A O 1
ATOM 1386 N N . ARG A 1 182 ? -0.849 14.015 -5.959 1.00 89.38 182 ARG A N 1
ATOM 1387 C CA . ARG A 1 182 ? -0.262 14.764 -7.066 1.00 89.38 182 ARG A CA 1
ATOM 1388 C C . ARG A 1 182 ? -0.315 16.260 -6.778 1.00 89.38 182 ARG A C 1
ATOM 1390 O O . ARG A 1 182 ? -1.367 16.886 -6.920 1.00 89.38 182 ARG A O 1
ATOM 1397 N N . ALA A 1 183 ? 0.820 16.838 -6.414 1.00 88.88 183 ALA A N 1
ATOM 1398 C CA . ALA A 1 183 ? 0.943 18.268 -6.173 1.00 88.88 183 ALA A CA 1
ATOM 1399 C C . ALA A 1 183 ? 0.893 19.074 -7.491 1.00 88.88 183 ALA A C 1
ATOM 1401 O O . ALA A 1 183 ? 1.084 18.530 -8.590 1.00 88.88 183 ALA A O 1
ATOM 1402 N N . PRO A 1 184 ? 0.619 20.389 -7.429 1.00 86.31 184 PRO A N 1
ATOM 1403 C CA . PRO A 1 184 ? 0.708 21.260 -8.593 1.00 86.31 184 PRO A CA 1
ATOM 1404 C C . PRO A 1 184 ? 2.088 21.203 -9.265 1.00 86.31 184 PRO A C 1
ATOM 1406 O O . PRO A 1 184 ? 3.109 21.323 -8.605 1.00 86.31 184 PRO A O 1
ATOM 1409 N N . GLY A 1 185 ? 2.116 21.043 -10.591 1.00 80.94 185 GLY A N 1
ATOM 1410 C CA . GLY A 1 185 ? 3.364 20.979 -11.367 1.00 80.94 185 GLY A CA 1
ATOM 1411 C C . GLY A 1 185 ? 3.923 19.564 -11.529 1.00 80.94 185 GLY A C 1
ATOM 1412 O O . GLY A 1 185 ? 4.720 19.327 -12.429 1.00 80.94 185 GLY A O 1
ATOM 1413 N N . GLU A 1 186 ? 3.438 18.597 -10.751 1.00 82.69 186 GLU A N 1
ATOM 1414 C CA . GLU A 1 186 ? 3.877 17.215 -10.882 1.00 82.69 186 GLU A CA 1
ATOM 1415 C C . GLU A 1 186 ? 3.231 16.499 -12.085 1.00 82.69 186 GLU A C 1
ATOM 1417 O O . GLU A 1 186 ? 2.053 16.705 -12.437 1.00 82.69 186 GLU A O 1
ATOM 1422 N N . HIS A 1 187 ? 3.999 15.586 -12.688 1.00 73.81 187 HIS A N 1
ATOM 1423 C CA . HIS A 1 187 ? 3.523 14.731 -13.771 1.00 73.81 187 HIS A CA 1
ATOM 1424 C C . HIS A 1 187 ? 2.310 13.897 -13.345 1.00 73.81 187 HIS A C 1
ATOM 1426 O O . HIS A 1 187 ? 2.179 13.460 -12.194 1.00 73.81 187 HIS A O 1
ATOM 1432 N N . ARG A 1 188 ? 1.412 13.697 -14.317 1.00 67.38 188 ARG A N 1
ATOM 1433 C CA . ARG A 1 188 ? 0.145 12.963 -14.171 1.00 67.38 188 ARG A CA 1
ATOM 1434 C C . ARG A 1 188 ? 0.359 11.518 -13.720 1.00 67.38 188 ARG A C 1
ATOM 1436 O O . ARG A 1 188 ? -0.426 11.040 -12.913 1.00 67.38 188 ARG A O 1
ATOM 1443 N N . TYR A 1 189 ? 1.444 10.900 -14.178 1.00 63.53 189 TYR A N 1
ATOM 1444 C CA . TYR A 1 189 ? 1.891 9.566 -13.794 1.00 63.53 189 TYR A CA 1
ATOM 1445 C C . TYR A 1 189 ? 3.306 9.695 -13.223 1.00 63.53 189 TYR A C 1
ATOM 1447 O O . TYR A 1 189 ? 4.150 10.327 -13.870 1.00 63.53 189 TYR A O 1
ATOM 1455 N N . PRO A 1 190 ? 3.571 9.209 -12.006 1.00 54.28 190 PRO A N 1
ATOM 1456 C CA . PRO A 1 190 ? 4.917 9.247 -11.457 1.00 54.28 190 PRO A CA 1
ATOM 1457 C C . PRO A 1 190 ? 5.774 8.132 -12.107 1.00 54.28 190 PRO A C 1
ATOM 1459 O O . PRO A 1 190 ? 5.278 7.041 -12.370 1.00 54.28 190 PRO A O 1
ATOM 1462 N N . GLY A 1 191 ? 7.018 8.451 -12.500 1.00 52.16 191 GLY A N 1
ATOM 1463 C CA . GLY A 1 191 ? 7.902 7.545 -13.265 1.00 52.16 191 GLY A CA 1
ATOM 1464 C C . GLY A 1 191 ? 7.859 7.652 -14.803 1.00 52.16 191 GLY A C 1
ATOM 1465 O O . GLY A 1 191 ? 8.000 6.643 -15.488 1.00 52.16 191 GLY A O 1
ATOM 1466 N N . ALA A 1 192 ? 7.655 8.847 -15.367 1.00 42.72 192 ALA A N 1
ATOM 1467 C CA . ALA A 1 192 ? 7.446 9.083 -16.801 1.00 42.72 192 ALA A CA 1
ATOM 1468 C C . ALA A 1 192 ? 8.572 8.591 -17.754 1.00 42.72 192 ALA A C 1
ATOM 1470 O O . ALA A 1 192 ? 9.360 9.378 -18.271 1.00 42.72 192 ALA A O 1
ATOM 1471 N N . SER A 1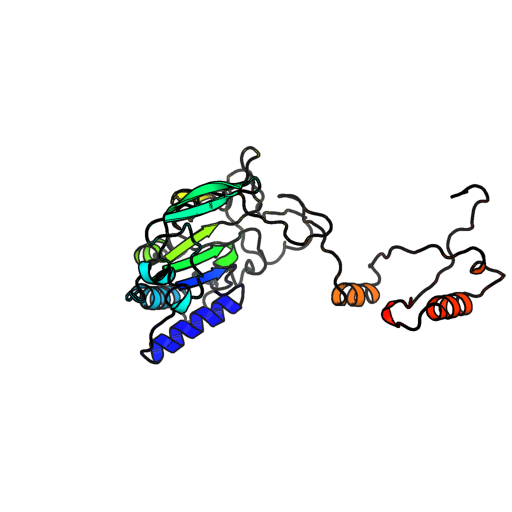 193 ? 8.532 7.311 -18.134 1.00 40.81 193 SER A N 1
ATOM 1472 C CA . SER A 1 193 ? 8.852 6.876 -19.499 1.00 40.81 193 SER A CA 1
ATOM 1473 C C . SER A 1 193 ? 7.549 6.839 -20.303 1.00 40.81 193 SER A C 1
ATOM 1475 O O . SER A 1 193 ? 6.628 6.086 -19.992 1.00 40.81 193 SER A O 1
ATOM 1477 N N . MET A 1 194 ? 7.450 7.695 -21.321 1.00 38.06 194 MET A N 1
ATOM 1478 C CA . MET A 1 194 ? 6.243 7.995 -22.110 1.00 38.06 194 MET A CA 1
ATOM 1479 C C . MET A 1 194 ? 5.618 6.825 -22.904 1.00 38.06 194 MET A C 1
ATOM 1481 O O . MET A 1 194 ? 4.703 7.077 -23.684 1.00 38.06 194 MET A O 1
ATOM 1485 N N . LEU A 1 195 ? 6.069 5.572 -22.770 1.00 40.28 195 LEU A N 1
ATOM 1486 C CA . LEU A 1 195 ? 5.831 4.570 -23.821 1.00 40.28 195 LEU A CA 1
ATOM 1487 C C . LEU A 1 195 ? 4.966 3.347 -23.469 1.00 40.28 195 LEU A C 1
ATOM 1489 O O . LEU A 1 195 ? 4.624 2.622 -24.394 1.00 40.28 195 LEU A O 1
ATOM 1493 N N . ILE A 1 196 ? 4.574 3.091 -22.208 1.00 40.88 196 ILE A N 1
ATOM 1494 C CA . ILE A 1 196 ? 3.905 1.801 -21.880 1.00 40.88 196 ILE A CA 1
ATOM 1495 C C . ILE A 1 196 ? 2.576 1.904 -21.086 1.00 40.88 196 ILE A C 1
ATOM 1497 O O . ILE A 1 196 ? 1.780 0.973 -21.134 1.00 40.88 196 ILE A O 1
ATOM 1501 N N . GLY A 1 197 ? 2.228 3.026 -20.441 1.00 42.62 197 GLY A N 1
ATOM 1502 C CA . GLY A 1 197 ? 1.046 3.081 -19.543 1.00 42.62 197 GLY A CA 1
ATOM 1503 C C . GLY A 1 197 ? -0.241 3.745 -20.070 1.00 42.62 197 GLY A C 1
ATOM 1504 O O . GLY A 1 197 ? -1.207 3.874 -19.327 1.00 42.62 197 GLY A O 1
ATOM 1505 N N . VAL A 1 198 ? -0.265 4.248 -21.308 1.00 46.16 198 VAL A N 1
ATOM 1506 C CA . VAL A 1 198 ? -1.090 5.435 -21.635 1.00 46.16 198 VAL A CA 1
ATOM 1507 C C . VAL A 1 198 ? -2.574 5.157 -21.945 1.00 46.16 198 VAL A C 1
ATOM 1509 O O . VAL A 1 198 ? -3.379 6.080 -21.863 1.00 46.16 198 VAL A O 1
ATOM 1512 N N . ALA A 1 199 ? -2.988 3.933 -22.279 1.00 48.12 199 ALA A N 1
ATOM 1513 C CA . ALA A 1 199 ? -4.311 3.737 -22.894 1.00 48.12 199 ALA A CA 1
ATOM 1514 C C . ALA A 1 199 ? -5.484 3.424 -21.938 1.00 48.12 199 ALA A C 1
ATOM 1516 O O . ALA A 1 199 ? -6.625 3.570 -22.364 1.00 48.12 199 ALA A O 1
ATOM 1517 N N . SER A 1 200 ? -5.253 3.004 -20.688 1.00 54.78 200 SER A N 1
ATOM 1518 C CA . SER A 1 200 ? -6.329 2.437 -19.842 1.00 54.78 200 SER A CA 1
ATOM 1519 C C . SER A 1 200 ? -6.262 2.798 -18.353 1.00 54.78 200 SER A C 1
ATOM 1521 O O . SER A 1 200 ? -6.827 2.079 -17.531 1.00 54.78 200 SER A O 1
ATOM 1523 N N . GLN A 1 201 ? -5.540 3.859 -17.975 1.00 62.12 201 GLN A N 1
ATOM 1524 C CA . GLN A 1 201 ? -5.329 4.226 -16.567 1.00 62.12 201 GLN A CA 1
ATOM 1525 C C . GLN A 1 201 ? -6.148 5.445 -16.138 1.00 62.12 201 GLN A C 1
ATOM 1527 O O . GLN A 1 201 ? -6.033 6.524 -16.740 1.00 62.12 201 GLN A O 1
ATOM 1532 N N . ALA A 1 202 ? -6.843 5.326 -15.002 1.00 64.50 202 ALA A N 1
ATOM 1533 C CA . ALA A 1 202 ? -7.592 6.442 -14.440 1.00 64.50 202 ALA A CA 1
ATOM 1534 C C . ALA A 1 202 ? -6.625 7.540 -13.958 1.00 64.50 202 ALA A C 1
ATOM 1536 O O . ALA A 1 202 ? -5.643 7.268 -13.258 1.00 64.50 202 ALA A O 1
ATOM 1537 N N . PRO A 1 203 ? -6.845 8.810 -14.326 1.00 68.75 203 PRO A N 1
ATOM 1538 C CA . PRO A 1 203 ? -5.881 9.852 -14.022 1.00 68.75 203 PRO A CA 1
ATOM 1539 C C . PRO A 1 203 ? -5.963 10.368 -12.591 1.00 68.75 203 PRO A C 1
ATOM 1541 O O . PRO A 1 203 ? -7.046 10.551 -12.044 1.00 68.75 203 PRO A O 1
ATOM 1544 N N . ILE A 1 204 ? -4.805 10.732 -12.036 1.00 79.00 204 ILE A N 1
ATOM 1545 C CA . ILE A 1 204 ? -4.726 11.468 -10.772 1.00 79.00 204 ILE A CA 1
ATOM 1546 C C . ILE A 1 204 ? -4.867 12.965 -11.068 1.00 79.00 204 ILE A C 1
ATOM 1548 O O . ILE A 1 204 ? -4.055 13.573 -11.789 1.00 79.00 204 ILE A O 1
ATOM 1552 N N . ALA A 1 205 ? -5.920 13.571 -10.524 1.00 83.44 205 ALA A N 1
ATOM 1553 C CA . ALA A 1 205 ? -6.198 14.986 -10.710 1.00 83.44 205 ALA A CA 1
ATOM 1554 C C . ALA A 1 205 ? -5.088 15.843 -10.079 1.00 83.44 205 ALA A C 1
ATOM 1556 O O . ALA A 1 205 ? -4.459 15.478 -9.086 1.00 83.44 205 ALA A O 1
ATOM 1557 N N . LYS A 1 206 ? -4.801 16.996 -10.690 1.00 85.19 206 LYS A N 1
ATOM 1558 C CA . LYS A 1 206 ? -3.825 17.949 -10.143 1.00 85.19 206 LYS A CA 1
ATOM 1559 C C . LYS A 1 206 ? -4.362 18.488 -8.815 1.00 85.19 206 LYS A C 1
ATOM 1561 O O . LYS A 1 206 ? -5.504 18.928 -8.774 1.00 85.19 206 LYS A O 1
ATOM 1566 N N . GLY A 1 207 ? -3.531 18.492 -7.775 1.00 87.50 207 GLY A N 1
ATOM 1567 C CA . GLY A 1 207 ? -3.923 18.945 -6.438 1.00 87.50 207 GLY A CA 1
ATOM 1568 C C . GLY A 1 207 ? -4.775 17.933 -5.673 1.00 87.50 207 GLY A C 1
ATOM 1569 O O . GLY A 1 207 ? -5.359 18.286 -4.659 1.00 87.50 207 GLY A O 1
ATOM 1570 N N . GLN A 1 208 ? -4.878 16.689 -6.147 1.00 90.06 208 GLN A N 1
ATOM 1571 C CA . GLN A 1 208 ? -5.640 15.660 -5.451 1.00 90.06 208 GLN A CA 1
ATOM 1572 C C . GLN A 1 208 ? -4.929 15.235 -4.165 1.00 90.06 208 GLN A C 1
ATOM 1574 O O . GLN A 1 208 ? -3.763 14.833 -4.199 1.00 90.06 208 GLN A O 1
ATOM 1579 N N . GLU A 1 209 ? -5.665 15.268 -3.058 1.00 95.00 209 GLU A N 1
ATOM 1580 C CA . GLU A 1 209 ? -5.190 14.894 -1.728 1.00 95.00 209 GLU A CA 1
ATOM 1581 C C . GLU A 1 209 ? -5.825 13.597 -1.217 1.00 95.00 209 GLU A C 1
ATOM 1583 O O . GLU A 1 209 ? -6.870 13.133 -1.700 1.00 95.00 209 GLU A O 1
ATOM 1588 N N . ARG A 1 210 ? -5.171 13.013 -0.214 1.00 96.94 210 ARG A N 1
ATOM 1589 C CA . ARG A 1 210 ? -5.695 11.947 0.641 1.00 96.94 210 ARG A CA 1
ATOM 1590 C C . ARG A 1 210 ? -5.319 12.219 2.078 1.00 96.94 210 ARG A C 1
ATOM 1592 O O . ARG A 1 210 ? -4.195 12.628 2.352 1.00 96.94 210 ARG A O 1
ATOM 1599 N N . LEU A 1 211 ? -6.218 11.894 2.998 1.00 98.19 211 LEU A N 1
ATOM 1600 C CA . LEU A 1 211 ? -5.869 11.850 4.405 1.00 98.19 211 LEU A CA 1
ATOM 1601 C C . LEU A 1 211 ? -4.882 10.703 4.665 1.00 98.19 211 LEU A C 1
ATOM 1603 O O . LEU A 1 211 ? -5.225 9.536 4.490 1.00 98.19 211 LEU A O 1
ATOM 1607 N N . ILE A 1 212 ? -3.671 11.021 5.114 1.00 98.25 212 ILE A N 1
ATOM 1608 C CA . ILE A 1 212 ? -2.695 10.043 5.598 1.00 98.25 212 ILE A CA 1
ATOM 1609 C C . ILE A 1 212 ? -2.765 10.060 7.117 1.00 98.25 212 ILE A C 1
ATOM 1611 O O . ILE A 1 212 ? -2.225 10.956 7.756 1.00 98.25 212 ILE A O 1
ATOM 1615 N N . ASN A 1 213 ? -3.477 9.096 7.697 1.00 98.00 213 ASN A N 1
ATOM 1616 C CA . ASN A 1 213 ? -3.812 9.087 9.124 1.00 98.00 213 ASN A CA 1
ATOM 1617 C C . ASN A 1 213 ? -3.062 8.034 9.949 1.00 98.00 213 ASN A C 1
ATOM 1619 O O . ASN A 1 213 ? -3.247 7.975 11.164 1.00 98.00 213 ASN A O 1
ATOM 1623 N N . ALA A 1 214 ? -2.246 7.185 9.322 1.00 97.06 214 ALA A N 1
ATOM 1624 C CA . ALA A 1 214 ? -1.465 6.194 10.054 1.00 97.06 214 ALA A CA 1
ATOM 1625 C C . ALA A 1 214 ? -0.445 6.863 10.990 1.00 97.06 214 ALA A C 1
ATOM 1627 O O . ALA A 1 214 ? 0.082 7.935 10.696 1.00 97.06 214 ALA A O 1
ATOM 1628 N N . GLU A 1 215 ? -0.116 6.204 12.099 1.00 95.38 215 GLU A N 1
ATOM 1629 C CA . GLU A 1 215 ? 0.700 6.785 13.166 1.00 95.38 215 GLU A CA 1
ATOM 1630 C C . GLU A 1 215 ? 2.091 7.208 12.679 1.00 95.38 215 GLU A C 1
ATOM 1632 O O . GLU A 1 215 ? 2.682 6.569 11.798 1.00 95.38 215 GLU A O 1
ATOM 1637 N N . ALA A 1 216 ? 2.648 8.252 13.289 1.00 95.25 216 ALA A N 1
ATOM 1638 C CA . ALA A 1 216 ? 3.981 8.725 12.949 1.00 95.25 216 ALA A CA 1
ATOM 1639 C C . ALA A 1 216 ? 5.053 7.643 13.191 1.00 95.25 216 ALA A C 1
ATOM 1641 O O . ALA A 1 216 ? 4.955 6.818 14.104 1.00 95.25 216 ALA A O 1
ATOM 1642 N N . LEU A 1 217 ? 6.093 7.656 12.362 1.00 93.75 217 LEU A N 1
ATOM 1643 C CA . LEU A 1 217 ? 7.303 6.859 12.539 1.00 93.75 217 LEU A CA 1
ATOM 1644 C C . LEU A 1 217 ? 8.403 7.750 13.118 1.00 93.75 217 LEU A C 1
ATOM 1646 O O . LEU A 1 217 ? 8.436 8.951 12.864 1.00 93.75 217 LEU A O 1
ATOM 1650 N N . THR A 1 218 ? 9.315 7.165 13.893 1.00 93.00 218 THR A N 1
ATOM 1651 C CA . THR A 1 218 ? 10.379 7.920 14.569 1.00 93.00 218 THR A CA 1
ATOM 1652 C C . THR A 1 218 ? 11.754 7.450 14.094 1.00 93.00 218 THR A C 1
ATOM 1654 O O . THR A 1 218 ? 12.169 6.352 14.486 1.00 93.00 218 THR A O 1
ATOM 1657 N N . PRO A 1 219 ? 12.461 8.233 13.256 1.00 93.06 219 PRO A N 1
ATOM 1658 C CA . PRO A 1 219 ? 11.931 9.347 12.458 1.00 93.06 219 PRO A CA 1
ATOM 1659 C C . PRO A 1 219 ? 11.053 8.853 11.285 1.00 93.06 219 PRO A C 1
ATOM 1661 O O . PRO A 1 219 ? 11.082 7.657 10.958 1.00 93.06 219 PRO A O 1
ATOM 1664 N N . PRO A 1 220 ? 10.300 9.752 10.624 1.00 95.31 220 PRO A N 1
ATOM 1665 C CA . PRO A 1 220 ? 9.794 9.503 9.279 1.00 95.31 220 PRO A CA 1
ATOM 1666 C C . PRO A 1 220 ? 10.960 9.155 8.347 1.00 95.31 220 PRO A C 1
ATOM 1668 O O . PRO A 1 220 ? 12.082 9.618 8.559 1.00 95.31 220 PRO A O 1
ATOM 1671 N N . HIS A 1 221 ? 10.723 8.334 7.327 1.00 93.06 221 HIS A N 1
ATOM 1672 C CA . HIS A 1 221 ? 11.794 7.863 6.447 1.00 93.06 221 HIS A CA 1
ATOM 1673 C C . HIS A 1 221 ? 11.451 8.039 4.973 1.00 93.06 221 HIS A C 1
ATOM 1675 O O . HIS A 1 221 ? 10.287 7.979 4.579 1.00 93.06 221 HIS A O 1
ATOM 1681 N N . ALA A 1 222 ? 12.486 8.227 4.158 1.00 93.75 222 ALA A N 1
ATOM 1682 C CA . ALA A 1 222 ? 12.356 8.178 2.712 1.00 93.75 222 ALA A CA 1
ATOM 1683 C C . ALA A 1 222 ? 12.049 6.730 2.285 1.00 93.75 222 ALA A C 1
ATOM 1685 O O . ALA A 1 222 ? 12.775 5.819 2.706 1.00 93.75 222 ALA A O 1
ATOM 1686 N N . PRO A 1 223 ? 10.991 6.489 1.495 1.00 91.94 223 PRO A N 1
ATOM 1687 C CA . PRO A 1 223 ? 10.678 5.147 1.025 1.00 91.94 223 PRO A CA 1
ATOM 1688 C C . PRO A 1 223 ? 11.759 4.650 0.055 1.00 91.94 223 PRO A C 1
ATOM 1690 O O . PRO A 1 223 ? 12.239 5.400 -0.795 1.00 91.94 223 PRO A O 1
ATOM 1693 N N . GLN A 1 224 ? 12.133 3.373 0.161 1.00 88.50 224 GLN A N 1
ATOM 1694 C CA . GLN A 1 224 ? 12.970 2.725 -0.849 1.00 88.50 224 GLN A CA 1
ATOM 1695 C C . GLN A 1 224 ? 12.077 2.246 -1.998 1.00 88.50 224 GLN A C 1
ATOM 1697 O O . GLN A 1 224 ? 11.364 1.258 -1.848 1.00 88.50 224 GLN A O 1
ATOM 1702 N N . MET A 1 225 ? 12.124 2.956 -3.125 1.00 86.19 225 MET A N 1
ATOM 1703 C CA . MET A 1 225 ? 11.240 2.746 -4.278 1.00 86.19 225 MET A CA 1
ATOM 1704 C C . MET A 1 225 ? 11.924 2.097 -5.496 1.00 86.19 225 MET A C 1
ATOM 1706 O O . MET A 1 225 ? 11.291 1.973 -6.543 1.00 86.19 225 MET A O 1
ATOM 1710 N N . PHE A 1 226 ? 13.202 1.716 -5.384 1.00 82.12 226 PHE A N 1
ATOM 1711 C CA . PHE A 1 226 ? 14.022 1.206 -6.497 1.00 82.12 226 PHE A CA 1
ATOM 1712 C C . PHE A 1 226 ? 14.654 -0.163 -6.188 1.00 82.12 226 PHE A C 1
ATOM 1714 O O . PHE A 1 226 ? 15.828 -0.415 -6.451 1.00 82.12 226 PHE A O 1
ATOM 1721 N N . GLY A 1 227 ? 13.907 -1.038 -5.515 1.00 70.88 227 GLY A N 1
ATOM 1722 C CA . GLY A 1 227 ? 14.436 -2.309 -5.022 1.00 70.88 227 GLY A CA 1
ATOM 1723 C C . GLY A 1 227 ? 14.666 -3.339 -6.131 1.00 70.88 227 GLY A C 1
ATOM 1724 O O . GLY A 1 227 ? 13.713 -3.745 -6.781 1.00 70.88 227 GLY A O 1
ATOM 1725 N N . GLY A 1 228 ? 15.905 -3.820 -6.272 1.00 71.44 228 GLY A N 1
ATOM 1726 C CA . GLY A 1 228 ? 16.246 -4.986 -7.104 1.00 71.44 228 GLY A CA 1
ATOM 1727 C C . GLY A 1 228 ? 16.637 -4.684 -8.554 1.00 71.44 228 GLY A C 1
ATOM 1728 O O . GLY A 1 228 ? 17.093 -5.593 -9.246 1.00 71.44 228 GLY A O 1
ATOM 1729 N N . GLU A 1 229 ? 16.531 -3.425 -8.985 1.00 83.00 229 GLU A N 1
ATOM 1730 C CA . GLU A 1 229 ? 16.939 -2.994 -10.324 1.00 83.00 229 GLU A CA 1
ATOM 1731 C C . GLU A 1 229 ? 18.461 -3.190 -10.513 1.00 83.00 229 GLU A C 1
ATOM 1733 O O . GLU A 1 229 ? 19.267 -2.841 -9.646 1.00 83.00 229 GLU A O 1
ATOM 1738 N N . ALA A 1 230 ? 18.876 -3.735 -11.660 1.00 83.31 230 ALA A N 1
ATOM 1739 C CA . ALA A 1 230 ? 20.287 -3.856 -12.040 1.00 83.31 230 ALA A CA 1
ATOM 1740 C C . ALA A 1 230 ? 20.911 -2.497 -12.370 1.00 83.31 230 ALA A C 1
ATOM 1742 O O . ALA A 1 230 ? 22.067 -2.239 -12.036 1.00 83.31 230 ALA A O 1
ATOM 1743 N N . ILE A 1 231 ? 20.139 -1.633 -13.030 1.00 85.75 231 ILE A N 1
ATOM 1744 C CA . ILE A 1 231 ? 20.453 -0.217 -13.189 1.00 85.75 231 ILE A CA 1
ATOM 1745 C C . ILE A 1 231 ? 19.345 0.550 -12.495 1.00 85.75 231 ILE A C 1
ATOM 1747 O O . ILE A 1 231 ? 18.221 0.600 -12.988 1.00 85.75 231 ILE A O 1
ATOM 1751 N N . GLN A 1 232 ? 19.677 1.129 -11.348 1.00 84.44 232 GLN A N 1
ATOM 1752 C CA . GLN A 1 232 ? 18.725 1.894 -10.564 1.00 84.44 232 GLN A CA 1
ATOM 1753 C C . GLN A 1 232 ? 18.177 3.079 -11.375 1.00 84.44 232 GLN A C 1
ATOM 1755 O O . GLN A 1 232 ? 18.935 3.837 -11.984 1.00 84.44 232 GLN A O 1
ATOM 1760 N N . GLY A 1 233 ? 16.857 3.237 -11.361 1.00 80.94 233 GLY A N 1
ATOM 1761 C CA . GLY A 1 233 ? 16.159 4.362 -11.964 1.00 80.94 233 GLY A CA 1
ATOM 1762 C C . GLY A 1 233 ? 16.251 5.654 -11.151 1.00 80.94 233 GLY A C 1
ATOM 1763 O O . GLY A 1 233 ? 17.036 5.814 -10.216 1.00 80.94 233 GLY A O 1
ATOM 1764 N N . SER A 1 234 ? 15.392 6.601 -11.506 1.00 80.44 234 SER A N 1
ATOM 1765 C CA . SER A 1 234 ? 15.184 7.860 -10.797 1.00 80.44 234 SER A CA 1
ATOM 1766 C C . SER A 1 234 ? 13.685 8.076 -10.540 1.00 80.44 234 SER A C 1
ATOM 1768 O O . SER A 1 234 ? 12.845 7.352 -11.078 1.00 80.44 234 SER A O 1
ATOM 1770 N N . PRO A 1 235 ? 13.294 9.097 -9.760 1.00 77.50 235 PRO A N 1
ATOM 1771 C CA . PRO A 1 235 ? 11.887 9.473 -9.608 1.00 77.50 235 PRO A CA 1
ATOM 1772 C C . PRO A 1 235 ? 11.109 9.680 -10.913 1.00 77.50 235 PRO A C 1
ATOM 1774 O O . PRO A 1 235 ? 9.885 9.552 -10.941 1.00 77.50 235 PRO A O 1
ATOM 1777 N N . THR A 1 236 ? 11.808 10.031 -11.991 1.00 72.75 236 THR A N 1
ATOM 1778 C CA . THR A 1 236 ? 11.217 10.360 -13.290 1.00 72.75 236 THR A CA 1
ATOM 1779 C C . THR A 1 236 ? 11.584 9.372 -14.392 1.00 72.75 236 THR A C 1
ATOM 1781 O O . THR A 1 236 ? 10.927 9.380 -15.428 1.00 72.75 236 THR A O 1
ATOM 1784 N N . THR A 1 237 ? 12.560 8.493 -14.167 1.00 74.62 237 THR A N 1
ATOM 1785 C CA . THR A 1 237 ? 13.058 7.528 -15.153 1.00 74.62 237 THR A CA 1
ATOM 1786 C C . THR A 1 237 ? 13.001 6.121 -14.568 1.00 74.62 237 THR A C 1
ATOM 1788 O O . THR A 1 237 ? 13.539 5.880 -13.492 1.00 74.62 237 THR A O 1
ATOM 1791 N N . ALA A 1 238 ? 12.376 5.175 -15.270 1.00 75.62 238 ALA A N 1
ATOM 1792 C CA . ALA A 1 238 ? 12.386 3.773 -14.850 1.00 75.62 238 ALA A CA 1
ATOM 1793 C C . ALA A 1 238 ? 13.822 3.216 -14.800 1.00 75.62 238 ALA A C 1
ATOM 1795 O O . ALA A 1 238 ? 14.647 3.573 -15.645 1.00 75.62 238 ALA A O 1
ATOM 1796 N N . GLY A 1 239 ? 14.114 2.357 -13.820 1.00 79.00 239 GLY A N 1
ATOM 1797 C CA . GLY A 1 239 ? 15.345 1.574 -13.819 1.00 79.00 239 GLY A CA 1
ATOM 1798 C C . GLY A 1 239 ? 15.271 0.402 -14.792 1.00 79.00 239 GLY A C 1
ATOM 1799 O O . GLY A 1 239 ? 14.297 0.238 -15.530 1.00 79.00 239 GLY A O 1
ATOM 1800 N N . LEU A 1 240 ? 16.321 -0.414 -14.804 1.00 79.94 240 LEU A N 1
ATOM 1801 C CA . LEU A 1 240 ? 16.393 -1.644 -15.586 1.00 79.94 240 LEU A CA 1
ATOM 1802 C C . LEU A 1 240 ? 16.619 -2.824 -14.654 1.00 79.94 240 LEU A C 1
ATOM 1804 O O . LEU A 1 240 ? 17.599 -2.843 -13.910 1.00 79.94 240 LEU A O 1
ATOM 1808 N N . ASP A 1 241 ? 15.759 -3.829 -14.745 1.00 78.62 241 ASP A N 1
ATOM 1809 C CA . ASP A 1 241 ? 15.936 -5.083 -14.026 1.00 78.62 241 ASP A CA 1
ATOM 1810 C C . ASP A 1 241 ? 17.020 -5.956 -14.657 1.00 78.62 241 ASP A C 1
ATOM 1812 O O . ASP A 1 241 ? 17.305 -5.893 -15.859 1.00 78.62 241 ASP A O 1
ATOM 1816 N N . LYS A 1 242 ? 17.618 -6.822 -13.833 1.00 80.19 242 LYS A N 1
ATOM 1817 C CA . LYS A 1 242 ? 18.424 -7.927 -14.352 1.00 80.19 242 LYS A CA 1
ATOM 1818 C C . LYS A 1 242 ? 17.465 -8.936 -14.994 1.00 80.19 242 LYS A C 1
ATOM 1820 O O . LYS A 1 242 ? 16.515 -9.337 -14.326 1.00 80.19 242 LYS A O 1
ATOM 1825 N N . PRO A 1 243 ? 17.704 -9.397 -16.234 1.00 77.94 243 PRO A N 1
ATOM 1826 C CA . PRO A 1 243 ? 16.857 -10.424 -16.824 1.00 77.94 243 PRO A CA 1
ATOM 1827 C C . PRO A 1 243 ? 16.977 -11.725 -16.017 1.00 77.94 243 PRO A C 1
ATOM 1829 O O . PRO A 1 243 ? 18.083 -12.247 -15.835 1.00 77.94 243 PRO A O 1
ATOM 1832 N N . ASP A 1 244 ? 15.843 -12.233 -15.535 1.00 80.31 244 ASP A N 1
ATOM 1833 C CA . ASP A 1 244 ? 15.733 -13.583 -14.979 1.00 80.31 244 ASP A CA 1
ATOM 1834 C C . ASP A 1 244 ? 15.747 -14.644 -16.099 1.00 80.31 244 ASP A C 1
ATOM 1836 O O . ASP A 1 244 ? 15.728 -14.316 -17.290 1.00 80.31 244 ASP A O 1
ATOM 1840 N N . GLU A 1 245 ? 15.816 -15.928 -15.743 1.00 78.75 245 GLU A N 1
ATOM 1841 C CA . GLU A 1 245 ? 15.913 -17.008 -16.740 1.00 78.75 245 GLU A CA 1
ATOM 1842 C C . GLU A 1 245 ? 14.694 -17.077 -17.676 1.00 78.75 245 GLU A C 1
ATOM 1844 O O . GLU A 1 245 ? 14.820 -17.413 -18.860 1.00 78.75 245 GLU A O 1
ATOM 1849 N N . VAL A 1 246 ? 13.515 -16.683 -17.187 1.00 80.00 246 VAL A N 1
ATOM 1850 C CA . VAL A 1 246 ? 12.287 -16.621 -17.989 1.00 80.00 246 VAL A CA 1
ATOM 1851 C C . VAL A 1 246 ? 12.379 -15.472 -18.994 1.00 80.00 246 VAL A C 1
ATOM 1853 O O . VAL A 1 246 ? 12.130 -15.666 -20.183 1.00 80.00 246 VAL A O 1
ATOM 1856 N N . ALA A 1 247 ? 12.793 -14.287 -18.553 1.00 78.75 247 ALA A N 1
ATOM 1857 C CA . ALA A 1 247 ? 12.975 -13.105 -19.380 1.00 78.75 247 ALA A CA 1
ATOM 1858 C C . ALA A 1 247 ? 14.056 -13.322 -20.444 1.00 78.75 247 ALA A C 1
ATOM 1860 O O . ALA A 1 247 ? 13.849 -12.941 -21.598 1.00 78.75 247 ALA A O 1
ATOM 1861 N N . LYS A 1 248 ? 15.170 -13.986 -20.101 1.00 77.69 248 LYS A N 1
ATOM 1862 C CA . LYS A 1 248 ? 16.192 -14.400 -21.077 1.00 77.69 248 LYS A CA 1
ATOM 1863 C C . LYS A 1 248 ? 15.604 -15.343 -22.125 1.00 77.69 248 LYS A C 1
ATOM 1865 O O . LYS A 1 248 ? 15.779 -15.109 -23.319 1.00 77.69 248 LYS A O 1
ATOM 1870 N N . SER A 1 249 ? 14.856 -16.358 -21.694 1.00 78.31 249 SER A N 1
ATOM 1871 C CA . SER A 1 249 ? 14.208 -17.318 -22.595 1.00 78.31 249 SER A CA 1
ATOM 1872 C C . SER A 1 249 ? 13.209 -16.644 -23.540 1.00 78.31 249 SER A C 1
ATOM 1874 O O . SER A 1 249 ? 13.212 -16.915 -24.741 1.00 78.31 249 SER A O 1
ATOM 1876 N N . ILE A 1 250 ? 12.394 -15.717 -23.028 1.00 80.56 250 ILE A N 1
ATOM 1877 C CA . ILE A 1 250 ? 11.460 -14.916 -23.833 1.00 80.56 250 ILE A CA 1
ATOM 1878 C C . ILE A 1 250 ? 12.223 -14.019 -24.812 1.00 80.56 250 ILE A C 1
ATOM 1880 O O . ILE A 1 250 ? 11.824 -13.904 -25.971 1.00 80.56 250 ILE A O 1
ATOM 1884 N N . ALA A 1 251 ? 13.311 -13.384 -24.370 1.00 79.50 251 ALA A N 1
ATOM 1885 C CA . ALA A 1 251 ? 14.116 -12.516 -25.221 1.00 79.50 251 ALA A CA 1
ATOM 1886 C C . ALA A 1 251 ? 14.694 -13.283 -26.416 1.00 79.50 251 ALA A C 1
ATOM 1888 O O . ALA A 1 251 ? 14.692 -12.752 -27.523 1.00 79.50 251 ALA A O 1
ATOM 1889 N N . LEU A 1 252 ? 15.136 -14.533 -26.226 1.00 73.31 252 LEU A N 1
ATOM 1890 C CA . LEU A 1 252 ? 15.664 -15.375 -27.311 1.00 73.31 252 LEU A CA 1
ATOM 1891 C C . LEU A 1 252 ? 14.636 -15.641 -28.424 1.00 73.31 252 LEU A C 1
ATOM 1893 O O . LEU A 1 252 ? 15.030 -15.970 -29.540 1.00 73.31 252 LEU A O 1
ATOM 1897 N N . GLY A 1 253 ? 13.339 -15.511 -28.130 1.00 72.88 253 GLY A N 1
ATOM 1898 C CA . GLY A 1 253 ? 12.251 -15.659 -29.098 1.00 72.88 253 GLY A CA 1
ATOM 1899 C C . GLY A 1 253 ? 11.761 -14.349 -29.726 1.00 72.88 253 GLY A C 1
ATOM 1900 O O . GLY A 1 253 ? 10.792 -14.383 -30.478 1.00 72.88 253 GLY A O 1
ATOM 1901 N N . LYS A 1 254 ? 12.365 -13.195 -29.406 1.00 78.62 254 LYS A N 1
ATOM 1902 C CA . LYS A 1 254 ? 11.943 -11.883 -29.923 1.00 78.62 254 LYS A CA 1
ATOM 1903 C C . LYS A 1 254 ? 12.952 -11.327 -30.924 1.00 78.62 254 LYS A C 1
ATOM 1905 O O . LYS A 1 254 ? 14.072 -11.000 -30.551 1.00 78.62 254 LYS A O 1
ATOM 1910 N N . ASP A 1 255 ? 12.501 -11.065 -32.149 1.00 74.25 255 ASP A N 1
ATOM 1911 C CA . ASP A 1 255 ? 13.341 -10.502 -33.222 1.00 74.25 255 ASP A CA 1
ATOM 1912 C C . ASP A 1 255 ? 13.940 -9.124 -32.886 1.00 74.25 255 ASP A C 1
ATOM 1914 O O . ASP A 1 255 ? 15.017 -8.771 -33.361 1.00 74.25 255 ASP A O 1
ATOM 1918 N N . ALA A 1 256 ? 13.259 -8.339 -32.045 1.00 77.50 256 ALA A N 1
ATOM 1919 C CA . ALA A 1 256 ? 13.726 -7.023 -31.605 1.00 77.50 256 ALA A CA 1
ATOM 1920 C C . ALA A 1 256 ? 14.715 -7.075 -30.423 1.00 77.50 256 ALA A C 1
ATOM 1922 O O . ALA A 1 256 ? 15.224 -6.031 -30.013 1.00 77.50 256 ALA A O 1
ATOM 1923 N N . ALA A 1 257 ? 14.967 -8.249 -29.833 1.00 76.81 257 ALA A N 1
ATOM 1924 C CA . ALA A 1 257 ? 15.879 -8.364 -28.703 1.00 76.81 257 ALA A CA 1
ATOM 1925 C C . ALA A 1 257 ? 17.335 -8.170 -29.152 1.00 76.81 257 ALA A C 1
ATOM 1927 O O . ALA A 1 257 ? 17.831 -8.825 -30.069 1.00 76.81 257 ALA A O 1
ATOM 1928 N N . THR A 1 258 ? 18.050 -7.276 -28.471 1.00 75.00 258 THR A N 1
ATOM 1929 C CA . THR A 1 258 ? 19.478 -7.046 -28.699 1.00 75.00 258 THR A CA 1
ATOM 1930 C C . THR A 1 258 ? 20.301 -7.757 -27.637 1.00 75.00 258 THR A C 1
ATOM 1932 O O . THR A 1 258 ? 20.176 -7.460 -26.451 1.00 75.00 258 THR A O 1
ATOM 1935 N N . PHE A 1 259 ? 21.185 -8.652 -28.067 1.00 75.56 259 PHE A N 1
ATOM 1936 C CA . PHE A 1 259 ? 22.108 -9.369 -27.189 1.00 75.56 259 PHE A CA 1
ATOM 1937 C C . PHE A 1 259 ? 23.528 -8.819 -27.313 1.00 75.56 259 PHE A C 1
ATOM 1939 O O . PHE A 1 259 ? 23.948 -8.391 -28.393 1.00 75.56 259 PHE A O 1
ATOM 1946 N N . LEU A 1 260 ? 24.285 -8.871 -26.216 1.00 75.06 260 LEU A N 1
ATOM 1947 C CA . LEU A 1 260 ? 25.728 -8.659 -26.252 1.00 75.06 260 LEU A CA 1
ATOM 1948 C C . LEU A 1 260 ? 26.377 -9.851 -26.960 1.00 75.06 260 LEU A C 1
ATOM 1950 O O . LEU A 1 260 ? 26.334 -10.978 -26.475 1.00 75.06 260 LEU A O 1
ATOM 1954 N N . TRP A 1 261 ? 26.976 -9.599 -28.119 1.00 80.12 261 TRP A N 1
ATOM 1955 C CA . TRP A 1 261 ? 27.716 -10.617 -28.856 1.00 80.12 261 TRP A CA 1
ATOM 1956 C C . TRP A 1 261 ? 29.152 -10.669 -28.347 1.00 80.12 261 TRP A C 1
ATOM 1958 O O . TRP A 1 261 ? 29.890 -9.691 -28.469 1.00 80.12 261 TRP A O 1
ATOM 1968 N N . ILE A 1 262 ? 29.557 -11.817 -27.810 1.00 82.69 262 ILE A N 1
ATOM 1969 C CA . ILE A 1 262 ? 30.945 -12.055 -27.416 1.00 82.69 262 ILE A CA 1
ATOM 1970 C C . ILE A 1 262 ? 31.742 -12.408 -28.671 1.00 82.69 262 ILE A C 1
ATOM 1972 O O . ILE A 1 262 ? 31.365 -13.290 -29.447 1.00 82.69 262 ILE A O 1
ATOM 1976 N N . ARG A 1 263 ? 32.847 -11.696 -28.896 1.00 85.94 263 ARG A N 1
ATOM 1977 C CA . ARG A 1 263 ? 33.727 -11.968 -30.032 1.00 85.94 263 ARG A CA 1
ATOM 1978 C C . ARG A 1 263 ? 34.522 -13.242 -29.763 1.00 85.94 263 ARG A C 1
ATOM 1980 O O . ARG A 1 263 ? 35.251 -13.313 -28.779 1.00 85.94 263 ARG A O 1
ATOM 1987 N N . MET A 1 264 ? 34.409 -14.218 -30.659 1.00 85.06 264 MET A N 1
ATOM 1988 C CA . MET A 1 264 ? 35.173 -15.460 -30.557 1.00 85.06 264 MET A CA 1
ATOM 1989 C C . MET A 1 264 ? 36.661 -15.254 -30.916 1.00 85.06 264 MET A C 1
ATOM 1991 O O . MET A 1 264 ? 37.006 -14.304 -31.633 1.00 85.06 264 MET A O 1
ATOM 1995 N N . PRO A 1 265 ? 37.560 -16.122 -30.421 1.00 86.19 265 PRO A N 1
ATOM 1996 C CA . PRO A 1 265 ? 38.979 -16.142 -30.795 1.00 86.19 265 PRO A CA 1
ATOM 1997 C C . PRO A 1 265 ? 39.250 -16.297 -32.308 1.00 86.19 265 PRO A C 1
ATOM 1999 O O . PRO A 1 265 ? 38.358 -16.666 -33.069 1.00 86.19 265 PRO A O 1
ATOM 2002 N N . VAL A 1 266 ? 40.476 -15.980 -32.760 1.00 85.19 266 VAL A N 1
ATOM 2003 C CA . VAL A 1 266 ? 40.864 -15.9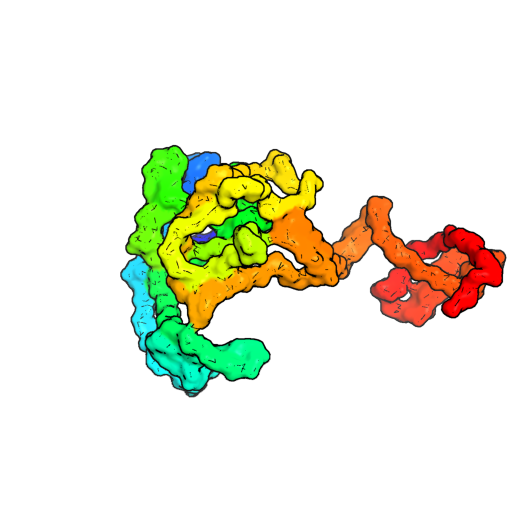72 -34.200 1.00 85.19 266 VAL A CA 1
ATOM 2004 C C . VAL A 1 266 ? 40.707 -17.336 -34.867 1.00 85.19 266 VAL A C 1
ATOM 2006 O O . VAL A 1 266 ? 40.461 -17.427 -36.063 1.00 85.19 266 VAL A O 1
ATOM 2009 N N . GLU A 1 267 ? 40.837 -18.410 -34.101 1.00 86.00 267 GLU A N 1
ATOM 2010 C CA . GLU A 1 267 ? 40.735 -19.786 -34.570 1.00 86.00 267 GLU A CA 1
ATOM 2011 C C . GLU A 1 267 ? 39.312 -20.177 -34.999 1.00 86.00 267 GLU A C 1
ATOM 2013 O O . GLU A 1 267 ? 39.138 -21.179 -35.690 1.00 86.00 267 GLU A O 1
ATOM 2018 N N . TYR A 1 268 ? 38.305 -19.375 -34.640 1.00 86.19 268 TYR A N 1
ATOM 2019 C CA . TYR A 1 268 ? 36.925 -19.518 -35.112 1.00 86.19 268 TYR A CA 1
ATOM 2020 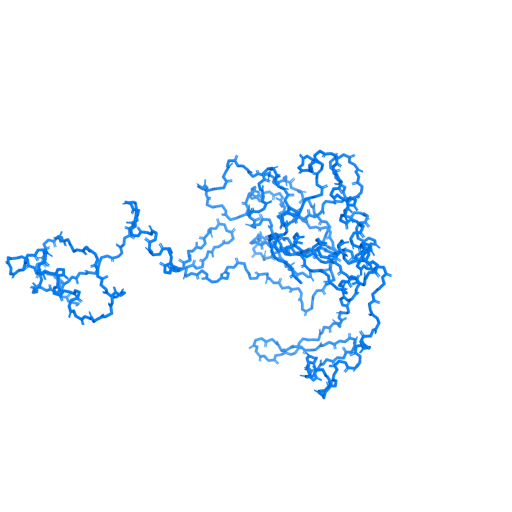C C . TYR A 1 268 ? 36.658 -18.720 -36.401 1.00 86.19 268 TYR A C 1
ATOM 2022 O O . TYR A 1 268 ? 35.558 -18.799 -36.949 1.00 86.19 268 TYR A O 1
ATOM 2030 N N . ASP A 1 269 ? 37.633 -17.948 -36.901 1.00 83.31 269 ASP A N 1
ATOM 2031 C CA . ASP A 1 269 ? 37.463 -17.141 -38.108 1.00 83.31 269 ASP A CA 1
ATOM 2032 C C . ASP A 1 269 ? 37.567 -17.998 -39.387 1.00 83.31 269 ASP A C 1
ATOM 2034 O O . ASP A 1 269 ? 38.392 -18.908 -39.516 1.00 83.31 269 ASP A O 1
ATOM 2038 N N . ALA A 1 270 ? 36.754 -17.655 -40.389 1.00 74.75 270 ALA A N 1
ATOM 2039 C CA . ALA A 1 270 ? 36.877 -18.210 -41.735 1.00 74.75 270 ALA A CA 1
ATOM 2040 C C . ALA A 1 270 ? 38.236 -17.817 -42.372 1.00 74.75 270 ALA A C 1
ATOM 2042 O O . ALA A 1 270 ? 38.695 -16.692 -42.159 1.00 74.75 270 ALA A O 1
ATOM 2043 N N . PRO A 1 271 ? 38.862 -18.680 -43.198 1.00 77.25 271 PRO A N 1
ATOM 2044 C CA . PRO A 1 271 ? 38.325 -19.926 -43.755 1.00 77.25 271 PRO A CA 1
ATOM 2045 C C . PRO A 1 271 ? 38.537 -21.163 -42.871 1.00 77.25 271 PRO A C 1
ATOM 2047 O O . PRO A 1 271 ? 38.163 -22.253 -43.283 1.00 77.25 271 PRO A O 1
ATOM 2050 N N . ASN A 1 272 ? 39.138 -21.013 -41.688 1.00 75.56 272 ASN A N 1
ATOM 2051 C CA . ASN A 1 272 ? 39.595 -22.149 -40.882 1.00 75.56 272 ASN A CA 1
ATOM 2052 C C . ASN A 1 272 ? 38.450 -22.938 -40.234 1.00 75.56 272 ASN A C 1
ATOM 2054 O O . ASN A 1 272 ? 38.637 -24.105 -39.910 1.00 75.56 272 ASN A O 1
ATOM 2058 N N . THR A 1 273 ? 37.294 -22.299 -40.041 1.00 81.31 273 THR A N 1
ATOM 2059 C CA . THR A 1 273 ? 36.124 -22.886 -39.382 1.00 81.31 273 THR A CA 1
ATOM 2060 C C . THR A 1 273 ? 34.844 -22.386 -40.063 1.00 81.31 273 THR A C 1
ATOM 2062 O O . THR A 1 273 ? 34.700 -21.190 -40.341 1.00 81.31 273 THR A O 1
ATOM 2065 N N . THR A 1 274 ? 33.898 -23.283 -40.346 1.00 87.94 274 THR A N 1
ATOM 2066 C CA . THR A 1 274 ? 32.544 -22.929 -40.804 1.00 87.94 274 THR A CA 1
ATOM 2067 C C . THR A 1 274 ? 31.660 -22.468 -39.638 1.00 87.94 274 THR A C 1
ATOM 2069 O O . THR A 1 274 ? 31.943 -22.724 -38.472 1.00 87.94 274 THR A O 1
ATOM 2072 N N . GLN A 1 275 ? 30.536 -21.805 -39.923 1.00 87.06 275 GLN A N 1
ATOM 2073 C CA . GLN A 1 275 ? 29.606 -21.343 -38.880 1.00 87.06 275 GLN A CA 1
ATOM 2074 C C . GLN A 1 275 ? 29.076 -22.498 -38.006 1.00 87.06 275 GLN A C 1
ATOM 2076 O O . GLN A 1 275 ? 28.940 -22.346 -36.794 1.00 87.06 275 GLN A O 1
ATOM 2081 N N . GLN A 1 276 ? 28.804 -23.658 -38.612 1.00 88.88 276 GLN A N 1
ATOM 2082 C CA . GLN A 1 276 ? 28.302 -24.836 -37.905 1.00 88.88 276 GLN A CA 1
ATOM 2083 C C . GLN A 1 276 ? 29.380 -25.471 -37.019 1.00 88.88 276 GLN A C 1
ATOM 2085 O O . GLN A 1 276 ? 29.101 -25.816 -35.873 1.00 88.88 276 GLN A O 1
ATOM 2090 N N . GLU A 1 277 ? 30.617 -25.570 -37.513 1.00 90.75 277 GLU A N 1
ATOM 2091 C CA . GLU A 1 277 ? 31.753 -26.064 -36.726 1.00 90.75 277 GLU A CA 1
ATOM 2092 C C . GLU A 1 277 ? 32.086 -25.124 -35.566 1.00 90.75 277 GLU A C 1
ATOM 2094 O O . GLU A 1 277 ? 32.356 -25.591 -34.463 1.00 90.75 277 GLU A O 1
ATOM 2099 N N . ALA A 1 278 ? 32.009 -23.807 -35.776 1.00 90.25 278 ALA A N 1
ATOM 2100 C CA . ALA A 1 278 ? 32.222 -22.818 -34.724 1.00 90.25 278 ALA A CA 1
ATOM 2101 C C . ALA A 1 278 ? 31.183 -22.955 -33.601 1.00 90.25 278 ALA A C 1
ATOM 2103 O O . ALA A 1 278 ? 31.546 -22.939 -32.426 1.00 90.25 278 ALA A O 1
ATOM 2104 N N . LEU A 1 279 ? 29.908 -23.133 -33.963 1.00 91.06 279 LEU A N 1
ATOM 2105 C CA . LEU A 1 279 ? 28.821 -23.357 -33.011 1.00 91.06 279 LEU A CA 1
ATOM 2106 C C . LEU A 1 279 ? 29.017 -24.660 -32.225 1.00 91.06 279 LEU A C 1
ATOM 2108 O O . LEU A 1 279 ? 28.978 -24.645 -30.998 1.00 91.06 279 LEU A O 1
ATOM 2112 N N . ALA A 1 280 ? 29.268 -25.771 -32.925 1.00 91.81 280 ALA A N 1
ATOM 2113 C CA . ALA A 1 280 ? 29.473 -27.077 -32.301 1.00 91.81 280 ALA A CA 1
ATOM 2114 C C . ALA A 1 280 ? 30.696 -27.077 -31.374 1.00 91.81 280 ALA A C 1
ATOM 2116 O O . ALA A 1 280 ? 30.629 -27.587 -30.259 1.00 91.81 280 ALA A O 1
ATOM 2117 N N . ARG A 1 281 ? 31.798 -26.456 -31.808 1.00 91.12 281 ARG A N 1
ATOM 2118 C CA . ARG A 1 281 ? 33.019 -26.331 -31.011 1.00 91.12 281 ARG A CA 1
ATOM 2119 C C . ARG A 1 281 ? 32.802 -25.484 -29.762 1.00 91.12 281 ARG A C 1
ATOM 2121 O O . ARG A 1 281 ? 33.280 -25.875 -28.707 1.00 91.12 281 ARG A O 1
ATOM 2128 N N . PHE A 1 282 ? 32.099 -24.355 -29.872 1.00 89.88 282 PHE A N 1
ATOM 2129 C CA . PHE A 1 282 ? 31.813 -23.495 -28.723 1.00 89.88 282 PHE A CA 1
ATOM 2130 C C . PHE A 1 282 ? 30.922 -24.205 -27.697 1.00 89.88 282 PHE A C 1
ATOM 2132 O O . PHE A 1 282 ? 31.271 -24.247 -26.523 1.00 89.88 282 PHE A O 1
ATOM 2139 N N . ASN A 1 283 ? 29.826 -24.827 -28.141 1.00 92.38 283 ASN A N 1
ATOM 2140 C CA . ASN A 1 283 ? 28.935 -25.572 -27.246 1.00 92.38 283 ASN A CA 1
ATOM 2141 C C . ASN A 1 283 ? 29.617 -26.823 -26.664 1.00 92.38 283 ASN A C 1
ATOM 2143 O O . ASN A 1 283 ? 29.292 -27.237 -25.564 1.00 92.38 283 ASN A O 1
ATOM 2147 N N . GLY A 1 284 ? 30.611 -27.393 -27.351 1.00 92.00 284 GLY A N 1
ATOM 2148 C CA . GLY A 1 284 ? 31.425 -28.496 -26.833 1.00 92.00 284 GLY A CA 1
ATOM 2149 C C . GLY A 1 284 ? 32.438 -28.112 -25.745 1.00 92.00 284 GLY A C 1
ATOM 2150 O O . GLY A 1 284 ? 33.101 -29.001 -25.219 1.00 92.00 284 GLY A O 1
ATOM 2151 N N . LEU A 1 285 ? 32.595 -26.824 -25.404 1.00 91.50 285 LEU A N 1
ATOM 2152 C CA . LEU A 1 285 ? 33.480 -26.386 -24.311 1.00 91.50 285 LEU A CA 1
ATOM 2153 C C . LEU A 1 285 ? 32.909 -26.685 -22.917 1.00 91.50 285 LEU A C 1
ATOM 2155 O O . LEU A 1 285 ? 33.645 -26.623 -21.934 1.00 91.50 285 LEU A O 1
ATOM 2159 N N . THR A 1 286 ? 31.614 -26.978 -22.832 1.00 91.38 286 THR A N 1
ATOM 2160 C CA . THR A 1 286 ? 30.878 -27.184 -21.585 1.00 91.38 286 THR A CA 1
ATOM 2161 C C . THR A 1 286 ? 29.816 -28.262 -21.778 1.00 91.38 286 THR A C 1
ATOM 2163 O O . THR A 1 286 ? 29.147 -28.325 -22.811 1.00 91.38 286 THR A O 1
ATOM 2166 N N . GLU A 1 287 ? 29.664 -29.133 -20.784 1.00 91.25 287 GLU A N 1
ATOM 2167 C CA . GLU A 1 287 ? 28.584 -30.124 -20.769 1.00 91.25 287 GLU A CA 1
ATOM 2168 C C . GLU A 1 287 ? 27.256 -29.524 -20.284 1.00 91.25 287 GLU A C 1
ATOM 2170 O O . GLU A 1 287 ? 26.216 -30.148 -20.484 1.00 91.25 287 GLU A O 1
ATOM 2175 N N . ASP A 1 288 ? 27.277 -28.327 -19.681 1.00 88.12 288 ASP A N 1
ATOM 2176 C CA . ASP A 1 288 ? 26.078 -27.636 -19.207 1.00 88.12 288 ASP A CA 1
ATOM 2177 C C . ASP A 1 288 ? 25.307 -27.019 -20.391 1.00 88.12 288 ASP A C 1
ATOM 2179 O O . ASP A 1 288 ? 25.818 -26.099 -21.042 1.00 88.12 288 ASP A O 1
ATOM 2183 N N . PRO A 1 289 ? 24.076 -27.483 -20.689 1.00 82.50 289 PRO A N 1
ATOM 2184 C CA . PRO A 1 289 ? 23.268 -26.931 -21.771 1.00 82.50 289 PRO A CA 1
ATOM 2185 C C . PRO A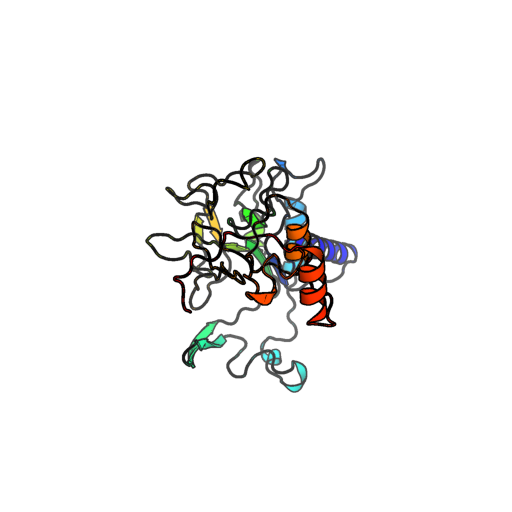 1 289 ? 22.932 -25.442 -21.605 1.00 82.50 289 PRO A C 1
ATOM 2187 O O . PRO A 1 289 ? 22.632 -24.785 -22.603 1.00 82.50 289 PRO A O 1
ATOM 2190 N N . GLU A 1 290 ? 22.978 -24.895 -20.385 1.00 76.19 290 GLU A N 1
ATOM 2191 C CA . GLU A 1 290 ? 22.699 -23.475 -20.124 1.00 76.19 290 GLU A CA 1
ATOM 2192 C C . GLU A 1 290 ? 23.839 -22.547 -20.579 1.00 76.19 290 GLU A C 1
ATOM 2194 O O . GLU A 1 290 ? 23.609 -21.368 -20.854 1.00 76.19 290 GLU A O 1
ATOM 2199 N N . ASP A 1 291 ? 25.055 -23.078 -20.745 1.00 82.06 291 ASP A N 1
ATOM 2200 C CA . ASP A 1 291 ? 26.204 -22.340 -21.282 1.00 82.06 291 ASP A CA 1
ATOM 2201 C C . ASP A 1 291 ? 26.308 -22.440 -22.821 1.00 82.06 291 ASP A C 1
ATOM 2203 O O . ASP A 1 291 ? 27.218 -21.878 -23.443 1.00 82.06 291 ASP A O 1
ATOM 2207 N N . HIS A 1 292 ? 25.380 -23.150 -23.476 1.00 86.69 292 HIS A N 1
ATOM 2208 C CA . HIS A 1 292 ? 25.359 -23.288 -24.934 1.00 86.69 292 HIS A CA 1
ATOM 2209 C C . HIS A 1 292 ? 24.762 -22.043 -25.600 1.00 86.69 292 HIS A C 1
ATOM 2211 O O . HIS A 1 292 ? 23.765 -21.472 -25.161 1.00 86.69 292 HIS A O 1
ATOM 2217 N N . THR A 1 293 ? 25.318 -21.643 -26.745 1.00 84.38 293 THR A N 1
ATOM 2218 C CA . THR A 1 293 ? 24.707 -20.627 -27.613 1.00 84.38 293 THR A CA 1
ATOM 2219 C C . THR A 1 293 ? 23.886 -21.277 -28.724 1.00 84.38 293 THR A C 1
ATOM 2221 O O . THR A 1 293 ? 24.182 -22.378 -29.188 1.00 84.38 293 THR A O 1
ATOM 2224 N N . ARG A 1 294 ? 22.848 -20.577 -29.194 1.00 81.44 294 ARG A N 1
ATOM 2225 C CA . ARG A 1 294 ? 22.019 -21.002 -30.338 1.00 81.44 294 ARG A CA 1
ATOM 2226 C C . ARG A 1 294 ? 22.510 -20.447 -31.671 1.00 81.44 294 ARG A C 1
ATOM 2228 O O . ARG A 1 294 ? 22.089 -20.921 -32.722 1.00 81.44 294 ARG A O 1
ATOM 2235 N N . ALA A 1 295 ? 23.362 -19.423 -31.642 1.00 83.38 295 ALA A N 1
ATOM 2236 C CA . ALA A 1 295 ? 23.779 -18.722 -32.844 1.00 83.38 295 ALA A CA 1
ATOM 2237 C C . ALA A 1 295 ? 25.216 -18.210 -32.745 1.00 83.38 295 ALA A C 1
ATOM 2239 O O . ALA A 1 295 ? 25.643 -17.633 -31.747 1.00 83.38 295 ALA A O 1
ATOM 2240 N N . VAL A 1 296 ? 25.926 -18.347 -33.859 1.00 86.81 296 VAL A N 1
ATOM 2241 C CA . VAL A 1 296 ? 27.185 -17.656 -34.144 1.00 86.81 296 VAL A CA 1
ATOM 2242 C C . VAL A 1 296 ? 27.020 -16.940 -35.479 1.00 86.81 296 VAL A C 1
ATOM 2244 O O . VAL A 1 296 ? 26.264 -17.405 -36.329 1.00 86.81 296 VAL A O 1
ATOM 2247 N N . ARG A 1 297 ? 27.672 -15.794 -35.680 1.00 84.19 297 ARG A N 1
ATOM 2248 C CA . ARG A 1 297 ? 27.558 -15.014 -36.924 1.00 84.19 297 ARG A CA 1
ATOM 2249 C C . ARG A 1 297 ? 28.894 -14.405 -37.315 1.00 84.19 297 ARG A C 1
ATOM 2251 O O . ARG A 1 297 ? 29.702 -14.073 -36.450 1.00 84.19 297 ARG A O 1
ATOM 2258 N N . LYS A 1 298 ? 29.106 -14.207 -38.616 1.00 81.56 298 LYS A N 1
ATOM 2259 C CA . LYS A 1 298 ? 30.307 -13.539 -39.124 1.00 81.56 298 LYS A CA 1
ATOM 2260 C C . LYS A 1 298 ? 30.265 -12.053 -38.752 1.00 81.56 298 LYS A C 1
ATOM 2262 O O . LYS A 1 298 ? 29.363 -11.333 -39.171 1.00 81.56 298 LYS A O 1
ATOM 2267 N N . GLY A 1 299 ? 31.223 -11.614 -37.940 1.00 75.94 299 GLY A N 1
ATOM 2268 C CA . GLY A 1 299 ? 31.404 -10.205 -37.584 1.00 75.94 299 GLY A CA 1
ATOM 2269 C C . GLY A 1 299 ? 32.215 -9.430 -38.627 1.00 75.94 299 GLY A C 1
ATOM 2270 O O . GLY A 1 299 ? 32.717 -10.000 -39.598 1.00 75.94 299 GLY A O 1
ATOM 2271 N N . ALA A 1 300 ? 32.375 -8.123 -38.408 1.00 72.75 300 ALA A N 1
ATOM 2272 C CA . ALA A 1 300 ? 33.278 -7.299 -39.210 1.00 72.75 300 ALA A CA 1
ATOM 2273 C C . ALA A 1 300 ? 34.719 -7.847 -39.159 1.00 72.75 300 ALA A C 1
ATOM 2275 O O . ALA A 1 300 ? 35.176 -8.339 -38.118 1.00 72.75 300 ALA A O 1
ATOM 2276 N N . ALA A 1 301 ? 35.431 -7.759 -40.288 1.00 66.75 301 ALA A N 1
ATOM 2277 C CA . ALA A 1 301 ? 36.804 -8.239 -40.407 1.00 66.75 301 ALA A CA 1
ATOM 2278 C C . ALA A 1 301 ? 37.709 -7.591 -39.345 1.00 66.75 301 ALA A C 1
ATOM 2280 O O . ALA A 1 301 ? 37.585 -6.402 -39.049 1.00 66.75 301 ALA A O 1
ATOM 2281 N N . ARG A 1 302 ? 38.627 -8.373 -38.762 1.00 66.25 302 ARG A N 1
ATOM 2282 C CA . ARG A 1 302 ? 39.659 -7.842 -37.860 1.00 66.25 302 ARG A CA 1
ATOM 2283 C C . ARG A 1 302 ? 40.535 -6.867 -38.649 1.00 66.25 302 ARG A C 1
ATOM 2285 O O . ARG A 1 302 ? 41.296 -7.287 -39.517 1.00 66.25 302 ARG A O 1
ATOM 2292 N N . THR A 1 303 ? 40.449 -5.574 -38.357 1.00 55.69 303 THR A N 1
ATOM 2293 C CA . THR A 1 303 ? 41.500 -4.630 -38.741 1.00 55.69 303 THR A CA 1
ATOM 2294 C C . THR A 1 303 ? 42.755 -4.969 -37.938 1.00 55.69 303 THR A C 1
ATOM 2296 O O . THR A 1 303 ? 42.685 -5.245 -36.743 1.00 55.69 303 THR A O 1
ATOM 2299 N N . ARG A 1 304 ? 43.917 -4.997 -38.599 1.00 49.66 304 ARG A N 1
ATOM 2300 C CA . ARG A 1 304 ? 45.217 -5.445 -38.051 1.00 49.66 304 ARG A CA 1
ATOM 2301 C C . ARG A 1 304 ? 45.786 -4.585 -36.902 1.00 49.66 304 ARG A C 1
ATOM 2303 O O . ARG A 1 304 ? 46.950 -4.744 -36.560 1.00 49.66 304 ARG A O 1
ATOM 2310 N N . THR A 1 305 ? 45.010 -3.685 -36.304 1.00 45.50 305 THR A N 1
ATOM 2311 C CA . THR A 1 305 ? 45.498 -2.665 -35.358 1.00 45.50 305 THR A CA 1
ATOM 2312 C C . THR A 1 305 ? 44.621 -2.519 -34.116 1.00 45.50 305 THR A C 1
ATOM 2314 O O . THR A 1 305 ? 44.332 -1.407 -33.686 1.00 45.50 305 THR A O 1
ATOM 2317 N N . SER A 1 306 ? 44.198 -3.624 -33.509 1.00 36.06 306 SER A N 1
ATOM 2318 C CA . SER A 1 306 ? 43.744 -3.589 -32.115 1.00 36.06 306 SER A CA 1
ATOM 2319 C C . SER A 1 306 ? 44.397 -4.729 -31.343 1.00 36.06 306 SER A C 1
ATOM 2321 O O . SER A 1 306 ? 43.882 -5.848 -31.300 1.00 36.06 306 SER A O 1
ATOM 2323 N N . SER A 1 307 ? 45.574 -4.438 -30.800 1.00 36.94 307 SER A N 1
ATOM 2324 C CA . SER A 1 307 ? 46.118 -5.150 -29.646 1.00 36.94 307 SER A CA 1
ATOM 2325 C C . SER A 1 307 ? 45.225 -4.860 -28.433 1.00 36.94 307 SER A C 1
ATOM 2327 O O . SER A 1 307 ? 44.632 -3.782 -28.372 1.00 36.94 307 SER A O 1
ATOM 2329 N N . PHE A 1 308 ? 45.112 -5.851 -27.549 1.00 36.00 308 PHE A N 1
ATOM 2330 C CA . PHE A 1 308 ? 44.344 -5.854 -26.299 1.00 36.00 308 PHE A CA 1
ATOM 2331 C C . PHE A 1 308 ? 44.531 -4.608 -25.429 1.00 36.00 308 PHE A C 1
ATOM 2333 O O . PHE A 1 308 ? 45.668 -4.083 -25.396 1.00 36.00 308 PHE A O 1
#

Sequence (308 aa):
MGHSQGTLIALLAQALLMDKGQRCADTLILVDSPYSVLPKVTPKDHDTLATLIGIVSAVTQTPHAQPPLSALRDIKTYGGRSGPRWSPTQGSRPDKIGNHTVFPERDNRGKVYVYFCPDDTTVALDDVQGIGTYGVPDATPDGRPAMTALQSLGFYQRLWTKRQRDGEPVLVGKSPQPEFIRAPGEHRYPGASMLIGVASQAPIAKGQERLINAEALTPPHAPQMFGGEAIQGSPTTAGLDKPDEVAKSIALGKDAATFLWIRMPVEYDAPNTTQQEALARFNGLTEDPEDHTRAVRKGAARTRTSSF

Foldseek 3Di:
DAEEVRLVVLLVVLVVCVVVVHQHDQEAEYALYLQDQAPVLAPPPDHSLVSVLVSLLRQQVCFDPPPPQQCCCDCVPNVRPPPPQDDSFWGWDADPVGDIFIDTDDDRGRAYEYEAELQPCVSQFQNRNGCNNVNWACAHPVGHGHCVSSVVRRYFYWYAALDDDPNHAPFTFDAWDKDDPAEPPGDQGWQDPPPPRPDGGDTDDYRDIDTGHDHGDRPTGHDDPQPQAPAGAHRHHHGHHDQDPVSVVVLVVDPPRDDDDDDDDPCCDPPNHDQVRSQVVQQVVDPDPVSHDPGDDDDDDDDPPDDD

Organism: Pseudomonas reinekei (NCBI:txid395598)

InterPro domains:
  IPR029058 Alpha/Beta hydrolase fold [SSF53474] (1-71)
  IPR056221 T6SS, Tle3 phospholipase effector, alpha/beta domain [PF24322] (1-137)

pLDDT: mean 86.59, std 13.03, range [36.0, 98.56]

Radius of gyration: 26.87 Å; chains: 1; bounding box: 72×51×72 Å

Secondary structure (DSSP, 8-state):
-EETTHHHHHHHHHHHHHHTTPPPPSEEEEES------TTTSPTT--HHHHHHHHHHHHHSS----S-GGGGG-HHHHTT-S-TTB-SSEEEEE-TTSPEEEEE----TTEEEEEE-TT--TT-BTTT--HHHH---SB-TTS-BSHHHHGGGTEEEEE--S-EETTEE--BTPSSEEEEEE-TT--SSSS--TTSSTTSBPPPPTTEEEEE-SPPPSS-B-----TTEEE---SSS--EEPPPHHHHHHHHT-TT----PPPPPGGGSTTSS-HHHHHHHHHTT-S-GGG--S-----S---S----